Protein 1FS0 (pdb70)

Structure (mmCIF, N/CA/C/O backbone):
data_1FS0
#
_entry.id   1FS0
#
_cell.length_a   76.720
_cell.length_b   176.090
_cell.length_c   67.070
_cell.angle_alpha   90.00
_cell.angle_beta   90.00
_cell.angle_gamma   90.00
#
_symmetry.space_group_name_H-M   'C 2 2 21'
#
loop_
_entity.id
_entity.type
_entity.pdbx_description
1 polymer 'ATP SYNTHASE EPSILON SUBUNIT'
2 polymer 'ATP SYNTHASE GAMMA SUBUNIT'
3 water water
#
loop_
_atom_site.group_PDB
_atom_site.id
_atom_site.type_symbol
_atom_site.label_atom_id
_atom_site.label_alt_id
_atom_site.label_comp_id
_atom_site.label_asym_id
_atom_site.label_entity_id
_atom_site.label_seq_id
_atom_site.pdbx_PDB_ins_code
_atom_site.Cartn_x
_atom_site.Cartn_y
_atom_site.Cartn_z
_atom_site.occupancy
_atom_site.B_iso_or_equiv
_atom_site.auth_seq_id
_atom_site.auth_comp_id
_atom_site.auth_asym_id
_atom_site.auth_atom_id
_atom_site.pdbx_PDB_model_num
ATOM 1 N N . ALA A 1 1 ? 23.208 25.479 38.434 1.00 69.40 1 ALA E N 1
ATOM 2 C CA . ALA A 1 1 ? 21.874 25.448 37.769 1.00 67.24 1 ALA E CA 1
ATOM 3 C C . ALA A 1 1 ? 20.763 25.477 38.815 1.00 65.79 1 ALA E C 1
ATOM 4 O O . ALA A 1 1 ? 20.973 25.901 39.956 1.00 69.75 1 ALA E O 1
ATOM 6 N N . MET A 1 2 ? 19.582 25.025 38.413 1.00 60.09 2 MET E N 1
ATOM 7 C CA . MET A 1 2 ? 18.423 24.980 39.293 1.00 55.22 2 MET E CA 1
ATOM 8 C C . MET A 1 2 ? 17.880 26.343 39.721 1.00 46.03 2 MET E C 1
ATOM 9 O O . MET A 1 2 ? 16.735 26.637 39.421 1.00 43.58 2 MET E O 1
ATOM 14 N N . THR A 1 3 ? 18.663 27.168 40.414 1.00 40.24 3 THR E N 1
ATOM 15 C CA . THR A 1 3 ? 18.152 28.483 40.811 1.00 41.75 3 THR E CA 1
ATOM 16 C C . THR A 1 3 ? 19.150 29.619 40.670 1.00 38.78 3 THR E C 1
ATOM 17 O O . THR A 1 3 ? 20.353 29.395 40.566 1.00 41.40 3 THR E O 1
ATOM 21 N N . TYR A 1 4 ? 18.622 30.844 40.656 1.00 35.40 4 TYR E N 1
ATOM 22 C CA . TYR A 1 4 ? 19.440 32.060 40.615 1.00 31.36 4 TYR E CA 1
ATOM 23 C C . TYR A 1 4 ? 18.736 33.094 41.502 1.00 33.38 4 TYR E C 1
ATOM 24 O O . TYR A 1 4 ? 17.539 32.960 41.783 1.00 29.15 4 TYR E O 1
ATOM 33 N N . HIS A 1 5 ? 19.461 34.108 41.966 1.00 33.44 5 HIS E N 1
ATOM 34 C CA . HIS A 1 5 ? 18.825 35.107 42.807 1.00 30.97 5 HIS E CA 1
ATOM 35 C C . HIS A 1 5 ? 18.165 36.190 41.971 1.00 32.01 5 HIS E C 1
ATOM 36 O O . HIS A 1 5 ? 18.769 36.744 41.040 1.00 32.37 5 HIS E O 1
ATOM 43 N N . LEU A 1 6 ? 16.906 36.469 42.300 1.00 33.59 6 LEU E N 1
ATOM 44 C CA . LEU A 1 6 ? 16.122 37.500 41.621 1.00 32.43 6 LEU E CA 1
ATOM 45 C C . LEU A 1 6 ? 15.758 38.669 42.557 1.00 34.00 6 LEU E C 1
ATOM 46 O O . LEU A 1 6 ? 15.373 38.450 43.710 1.00 30.75 6 LEU E O 1
ATOM 51 N N . ASP A 1 7 ? 15.907 39.896 42.054 1.00 31.55 7 ASP E N 1
ATOM 52 C CA . ASP A 1 7 ? 15.506 41.087 42.772 1.00 26.09 7 ASP E CA 1
ATOM 53 C C . ASP A 1 7 ? 14.556 41.820 41.848 1.00 29.90 7 ASP E C 1
ATOM 54 O O . ASP A 1 7 ? 14.856 42.002 40.657 1.00 26.88 7 ASP E O 1
ATOM 59 N N . VAL A 1 8 ? 13.404 42.218 42.382 1.00 28.92 8 VAL E N 1
ATOM 60 C CA . VAL A 1 8 ? 12.430 43.004 41.629 1.00 30.37 8 VAL E CA 1
ATOM 61 C C . VAL A 1 8 ? 12.267 44.228 42.525 1.00 32.70 8 VAL E C 1
ATOM 62 O O . VAL A 1 8 ? 11.833 44.104 43.667 1.00 27.38 8 VAL E O 1
ATOM 66 N N . VAL A 1 9 ? 12.651 45.397 42.026 1.00 30.08 9 VAL E N 1
ATOM 67 C CA . VAL A 1 9 ? 12.562 46.617 42.822 1.00 28.68 9 VAL E CA 1
ATOM 68 C C . VAL A 1 9 ? 12.147 47.785 41.958 1.00 31.36 9 VAL E C 1
ATOM 69 O O . VAL A 1 9 ? 12.433 47.806 40.751 1.00 27.70 9 VAL E O 1
ATOM 73 N N . SER A 1 10 ? 11.453 48.739 42.574 1.00 30.35 10 SER E N 1
ATOM 74 C CA . SER A 1 10 ? 11.028 49.960 41.885 1.00 26.28 10 SER E CA 1
ATOM 75 C C . SER A 1 10 ? 11.800 51.073 42.622 1.00 26.76 10 SER E C 1
ATOM 76 O O . SER A 1 10 ? 12.481 50.800 43.6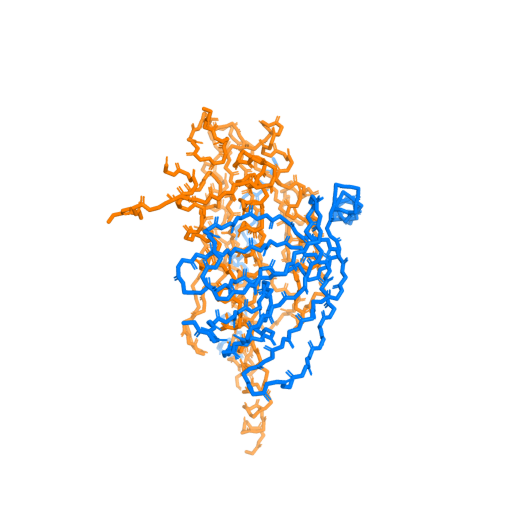05 1.00 26.46 10 SER E O 1
ATOM 79 N N . ALA A 1 11 ? 11.707 52.307 42.138 1.00 25.91 11 ALA E N 1
ATOM 80 C CA . ALA A 1 11 ? 12.350 53.449 42.783 1.00 26.46 11 ALA E CA 1
ATOM 81 C C . ALA A 1 11 ? 11.833 53.631 44.230 1.00 25.73 11 ALA E C 1
ATOM 82 O O . ALA A 1 11 ? 12.502 54.232 45.059 1.00 24.55 11 ALA E O 1
ATOM 84 N N . GLU A 1 12 ? 10.635 53.120 44.508 1.00 25.91 12 GLU E N 1
ATOM 85 C CA . GLU A 1 12 ? 10.011 53.258 45.820 1.00 27.97 12 GLU E CA 1
ATOM 86 C C . GLU A 1 12 ? 10.114 52.071 46.756 1.00 29.06 12 GLU E C 1
ATOM 87 O O . GLU A 1 12 ? 10.133 52.255 47.966 1.00 31.29 12 GLU E O 1
ATOM 93 N N . GLN A 1 13 ? 10.184 50.855 46.231 1.00 28.76 13 GLN E N 1
ATOM 94 C CA . GLN A 1 13 ? 10.206 49.710 47.133 1.00 32.22 13 GLN E CA 1
ATOM 95 C C . GLN A 1 13 ? 10.848 48.448 46.607 1.00 32.45 13 GLN E C 1
ATOM 96 O O . GLN A 1 13 ? 11.096 48.293 45.417 1.00 28.67 13 GLN E O 1
ATOM 102 N N . GLN A 1 14 ? 11.051 47.522 47.532 1.00 29.21 14 GLN E N 1
ATOM 103 C CA . GLN A 1 14 ? 11.637 46.235 47.232 1.00 33.61 14 GLN E CA 1
ATOM 104 C C . GLN A 1 14 ? 10.449 45.312 47.105 1.00 34.37 14 GLN E C 1
ATOM 105 O O . GLN A 1 14 ? 9.773 45.009 48.083 1.00 35.54 14 GLN E O 1
ATOM 111 N N . MET A 1 15 ? 10.173 44.893 45.880 1.00 30.90 15 MET E N 1
ATOM 112 C CA . MET A 1 15 ? 9.019 44.050 45.602 1.00 32.02 15 MET E CA 1
ATOM 113 C C . MET A 1 15 ? 9.238 42.554 45.775 1.00 35.47 15 MET E C 1
ATOM 114 O O . MET A 1 15 ? 8.351 41.855 46.240 1.00 35.52 15 MET E O 1
ATOM 119 N N . PHE A 1 16 ? 10.408 42.056 45.403 1.00 33.44 16 PHE E N 1
ATOM 120 C CA . PHE A 1 16 ? 10.683 40.632 45.558 1.00 34.06 16 PHE E CA 1
ATOM 121 C C . PHE A 1 16 ? 12.175 40.421 45.640 1.00 32.47 16 PHE E C 1
ATOM 122 O O . PHE A 1 16 ? 12.954 41.146 44.997 1.00 28.26 16 PHE E O 1
ATOM 130 N N . SER A 1 17 ? 12.575 39.430 46.435 1.00 30.65 17 SER E N 1
ATOM 131 C CA . SER A 1 17 ? 13.982 39.094 46.599 1.00 34.28 17 SER E CA 1
ATOM 132 C C . SER A 1 17 ? 14.058 37.634 47.026 1.00 34.77 17 SER E C 1
ATOM 133 O O . SER A 1 17 ? 13.423 37.271 47.996 1.00 35.47 17 SER E O 1
ATOM 136 N N . GLY A 1 18 ? 14.814 36.803 46.304 1.00 35.63 18 GLY E N 1
ATOM 137 C CA . GLY A 1 18 ? 14.915 35.395 46.666 1.00 37.04 18 GLY E CA 1
ATOM 138 C C . GLY A 1 18 ? 15.338 34.487 45.513 1.00 44.44 18 GLY E C 1
ATOM 139 O O . GLY A 1 18 ? 15.446 34.936 44.361 1.00 39.41 18 GLY E O 1
ATOM 140 N N . LEU A 1 19 ? 15.589 33.212 45.810 1.00 37.93 19 LEU E N 1
ATOM 141 C CA . LEU A 1 19 ? 15.992 32.264 44.767 1.00 35.10 19 LEU E CA 1
ATOM 142 C C . LEU A 1 19 ? 14.803 31.861 43.911 1.00 35.32 19 LEU E C 1
ATOM 143 O O . LEU A 1 19 ? 13.704 31.632 44.416 1.00 39.18 19 LEU E O 1
ATOM 148 N N . VAL A 1 20 ? 15.006 31.786 42.600 1.00 36.54 20 VAL E N 1
ATOM 149 C CA . VAL A 1 20 ? 13.910 31.409 41.719 1.00 31.27 20 VAL E CA 1
ATOM 150 C C . VAL A 1 20 ? 14.425 30.396 40.693 1.00 35.22 20 VAL E C 1
ATOM 151 O O . VAL A 1 20 ? 15.637 30.341 40.410 1.00 34.42 20 VAL E O 1
ATOM 155 N N . GLU A 1 21 ? 13.528 29.580 40.155 1.00 32.28 21 GLU E N 1
ATOM 156 C CA . GLU A 1 21 ? 13.951 28.584 39.169 1.00 37.05 21 GLU E CA 1
ATOM 157 C C . GLU A 1 21 ? 13.896 29.238 37.792 1.00 36.44 21 GLU E C 1
ATOM 158 O O . GLU A 1 21 ? 14.634 28.848 36.875 1.00 36.57 21 GLU E O 1
ATOM 164 N N . LYS A 1 22 ? 13.011 30.228 37.657 1.00 34.45 22 LYS E N 1
ATOM 165 C CA . LYS A 1 22 ? 12.876 30.983 36.418 1.00 35.86 22 LYS E CA 1
ATOM 166 C C . LYS A 1 22 ? 11.830 32.091 36.498 1.00 35.27 22 LYS E C 1
ATOM 167 O O . LYS A 1 22 ? 11.052 32.163 37.453 1.00 32.14 22 LYS E O 1
ATOM 173 N N . ILE A 1 23 ? 11.865 32.997 35.525 1.00 30.94 23 ILE E N 1
ATOM 174 C CA . ILE A 1 23 ? 10.874 34.056 35.442 1.00 34.34 23 ILE E CA 1
ATOM 175 C C . ILE A 1 23 ? 10.413 34.102 34.001 1.00 32.58 23 ILE E C 1
ATOM 176 O O . ILE A 1 23 ? 11.126 33.674 33.093 1.00 32.58 23 ILE E O 1
ATOM 181 N N . GLN A 1 24 ? 9.204 34.603 33.809 1.00 33.22 24 GLN E N 1
ATOM 182 C CA . GLN A 1 24 ? 8.627 34.782 32.492 1.00 33.96 24 GLN E CA 1
ATOM 183 C C . GLN A 1 24 ? 8.184 36.245 32.496 1.00 31.89 24 GLN E C 1
ATOM 184 O O . GLN A 1 24 ? 7.497 36.677 33.419 1.00 36.36 24 GLN E O 1
ATOM 190 N N . VAL A 1 25 ? 8.582 37.001 31.484 1.00 32.64 25 VAL E N 1
ATOM 191 C CA . VAL A 1 25 ? 8.241 38.420 31.400 1.00 36.04 25 VAL E CA 1
ATOM 192 C C . VAL A 1 25 ? 8.262 38.853 29.946 1.00 37.92 25 VAL E C 1
ATOM 193 O O . VAL A 1 25 ? 9.035 38.332 29.149 1.00 36.78 25 VAL E O 1
ATOM 197 N N . THR A 1 26 ? 7.425 39.820 29.598 1.00 31.40 26 THR E N 1
ATOM 198 C CA . THR A 1 26 ? 7.396 40.273 28.228 1.00 33.92 26 THR E CA 1
ATOM 199 C C . THR A 1 26 ? 8.428 41.352 27.975 1.00 34.90 26 THR E C 1
ATOM 200 O O . THR A 1 26 ? 8.358 42.450 28.536 1.00 32.48 26 THR E O 1
ATOM 204 N N . GLY A 1 27 ? 9.402 41.022 27.127 1.00 33.24 27 GLY E N 1
ATOM 205 C CA . GLY A 1 27 ? 10.451 41.965 26.793 1.00 28.68 27 GLY E CA 1
ATOM 206 C C . GLY A 1 27 ? 9.996 42.912 25.697 1.00 35.34 27 GLY E C 1
ATOM 207 O O . GLY A 1 27 ? 8.905 42.741 25.151 1.00 37.17 27 GLY E O 1
ATOM 208 N N . SER A 1 28 ? 10.815 43.915 25.375 1.00 39.29 28 SER E N 1
ATOM 209 C CA . SER A 1 28 ? 10.442 44.872 24.341 1.00 39.51 28 SER E CA 1
ATOM 210 C C . SER A 1 28 ? 10.471 44.230 22.958 1.00 42.82 28 SER E C 1
ATOM 211 O O . SER A 1 28 ? 9.732 44.638 22.074 1.00 44.65 28 SER E O 1
ATOM 214 N N . GLU A 1 29 ? 11.311 43.219 22.779 1.00 44.08 29 GLU E N 1
ATOM 215 C CA . GLU A 1 29 ? 11.426 42.541 21.490 1.00 48.89 29 GLU E CA 1
ATOM 216 C C . GLU A 1 29 ? 10.757 41.180 21.442 1.00 54.11 29 GLU E C 1
ATOM 217 O O . GLU A 1 29 ? 10.671 40.570 20.377 1.00 62.96 29 GLU E O 1
ATOM 223 N N . GLY A 1 30 ? 10.282 40.698 22.583 1.00 52.88 30 GLY E N 1
ATOM 224 C CA . GLY A 1 30 ? 9.642 39.397 22.596 1.00 51.34 30 GLY E CA 1
ATOM 225 C C . GLY A 1 30 ? 9.508 38.796 23.984 1.00 53.39 30 GLY E C 1
ATOM 226 O O . GLY A 1 30 ? 9.876 39.423 24.982 1.00 46.80 30 GLY E O 1
ATOM 227 N N . GLU A 1 31 ? 8.966 37.583 24.039 1.00 51.78 31 GLU E N 1
ATOM 228 C CA . GLU A 1 31 ? 8.776 36.876 25.298 1.00 55.91 31 GLU E CA 1
ATOM 229 C C . GLU A 1 31 ? 10.097 36.423 25.871 1.00 52.94 31 GLU E C 1
ATOM 230 O O . GLU A 1 31 ? 11.000 36.034 25.132 1.00 54.85 31 GLU E O 1
ATOM 236 N N . LEU A 1 32 ? 10.209 36.470 27.193 1.00 48.48 32 LEU E N 1
ATOM 237 C CA . LEU A 1 32 ? 11.441 36.057 27.833 1.00 43.55 32 LEU E CA 1
ATOM 238 C C . LEU A 1 32 ? 11.211 35.063 28.952 1.00 40.70 32 LEU E C 1
ATOM 239 O O . LEU A 1 32 ? 10.389 35.285 29.852 1.00 36.58 32 LEU E O 1
ATOM 244 N N . GLY A 1 33 ? 11.935 33.953 28.856 1.00 32.87 33 GLY E N 1
ATOM 245 C CA . GLY A 1 33 ? 11.905 32.916 29.860 1.00 36.36 33 GLY E CA 1
ATOM 246 C C . GLY A 1 33 ? 13.351 32.873 30.321 1.00 37.72 33 GLY E C 1
ATOM 247 O O . GLY A 1 33 ? 14.201 32.371 29.604 1.00 40.15 33 GLY E O 1
ATOM 248 N N . ILE A 1 34 ? 13.641 33.410 31.501 1.00 37.15 34 ILE E N 1
ATOM 249 C CA . ILE A 1 34 ? 15.017 33.434 31.999 1.00 35.71 34 ILE E CA 1
ATOM 250 C C . ILE A 1 34 ? 15.318 32.319 32.979 1.00 35.80 34 ILE E C 1
ATOM 251 O O . ILE A 1 34 ? 14.775 32.290 34.092 1.00 34.51 34 ILE E O 1
ATOM 256 N N . TYR A 1 35 ? 16.198 31.411 32.578 1.00 36.81 35 TYR E N 1
ATOM 257 C CA . TYR A 1 35 ? 16.580 30.293 33.434 1.00 34.09 35 TYR E CA 1
ATOM 258 C C . TYR A 1 35 ? 17.972 30.527 33.973 1.00 35.95 35 TYR E C 1
ATOM 259 O O . TYR A 1 35 ? 18.657 31.468 33.567 1.00 36.52 35 TYR E O 1
ATOM 268 N N . PRO A 1 36 ? 18.420 29.664 34.899 1.00 33.42 36 PRO E N 1
ATOM 269 C CA . PRO A 1 36 ? 19.771 29.843 35.437 1.00 34.75 36 PRO E CA 1
ATOM 270 C C . PRO A 1 36 ? 20.751 29.683 34.279 1.00 35.07 36 PRO E C 1
ATOM 271 O O . PRO A 1 36 ? 20.529 28.866 33.391 1.00 31.93 36 PRO E O 1
ATOM 275 N N . GLY A 1 37 ? 21.827 30.460 34.279 1.00 36.95 37 GLY E N 1
ATOM 276 C CA . GLY A 1 37 ? 22.807 30.322 33.215 1.00 36.49 37 GLY E CA 1
ATOM 277 C C . GLY A 1 37 ? 22.539 31.184 31.999 1.00 36.10 37 GLY E C 1
ATOM 278 O O . GLY A 1 37 ? 23.328 31.202 31.063 1.00 29.19 37 GLY E O 1
ATOM 279 N N . HIS A 1 38 ? 21.426 31.900 31.987 1.00 33.55 38 HIS E N 1
ATOM 280 C CA . HIS A 1 38 ? 21.146 32.758 30.845 1.00 34.08 38 HIS E CA 1
ATOM 281 C C . HIS A 1 38 ? 22.298 33.770 30.692 1.00 34.04 38 HIS E C 1
ATOM 282 O O . HIS A 1 38 ? 22.860 34.231 31.678 1.00 28.32 38 HIS E O 1
ATOM 289 N N . ALA A 1 39 ? 22.654 34.117 29.461 1.00 31.85 39 ALA E N 1
ATOM 290 C CA . ALA A 1 39 ? 23.746 35.073 29.254 1.00 32.48 39 ALA E CA 1
ATOM 291 C C . ALA A 1 39 ? 23.377 36.495 29.688 1.00 32.05 39 ALA E C 1
ATOM 292 O O . ALA A 1 39 ? 22.201 36.849 29.770 1.00 32.08 39 ALA E O 1
ATOM 294 N N . PRO A 1 40 ? 24.383 37.335 29.957 1.00 31.55 40 PRO E N 1
ATOM 295 C CA . PRO A 1 40 ? 24.125 38.723 30.374 1.00 33.17 40 PRO E CA 1
ATOM 296 C C . PRO A 1 40 ? 23.197 39.439 29.384 1.00 34.26 40 PRO E C 1
ATOM 297 O O . PRO A 1 40 ? 23.404 39.391 28.161 1.00 36.13 40 PRO E O 1
ATOM 301 N N . LEU A 1 41 ? 22.190 40.130 29.913 1.00 33.39 41 LEU E N 1
ATOM 302 C CA . LEU A 1 41 ? 21.199 40.810 29.064 1.00 28.31 41 LEU E CA 1
ATOM 303 C C . LEU A 1 41 ? 20.642 42.062 29.719 1.00 29.46 41 LEU E C 1
ATOM 304 O O . LEU A 1 41 ? 20.448 42.100 30.937 1.00 27.82 41 LEU E O 1
ATOM 309 N N . LEU A 1 42 ? 20.377 43.073 28.901 1.00 24.60 42 LEU E N 1
ATOM 310 C CA . LEU A 1 42 ? 19.819 44.325 29.360 1.00 27.71 42 LEU E CA 1
ATOM 311 C C . LEU A 1 42 ? 18.740 44.698 28.348 1.00 31.98 42 LEU E C 1
ATOM 312 O O . LEU A 1 42 ? 19.014 44.855 27.149 1.00 28.20 42 LEU E O 1
ATOM 317 N N . THR A 1 43 ? 17.504 44.798 28.816 1.00 30.14 43 THR E N 1
ATOM 318 C CA . THR A 1 43 ? 16.410 45.148 27.917 1.00 32.51 43 THR E CA 1
ATOM 319 C C . THR A 1 43 ? 15.257 45.755 28.675 1.00 31.85 43 THR E C 1
ATOM 320 O O . THR A 1 43 ? 15.111 45.553 29.885 1.00 33.64 43 THR E O 1
ATOM 324 N N . ALA A 1 44 ? 14.442 46.521 27.969 1.00 29.59 44 ALA E N 1
ATOM 325 C CA . ALA A 1 44 ? 13.274 47.093 28.614 1.00 29.46 44 ALA E CA 1
ATOM 326 C C . ALA A 1 44 ? 12.247 45.984 28.527 1.00 32.53 44 ALA E C 1
ATOM 327 O O . ALA A 1 44 ? 12.368 45.097 27.675 1.00 32.29 44 ALA E O 1
ATOM 329 N N . ILE A 1 45 ? 11.263 46.011 29.424 1.00 32.50 45 ILE E N 1
ATOM 330 C CA . ILE A 1 45 ? 10.175 45.048 29.388 1.00 30.54 45 ILE E CA 1
ATOM 331 C C . ILE A 1 45 ? 8.908 45.884 29.180 1.00 32.55 45 ILE E C 1
ATOM 332 O O . ILE A 1 45 ? 8.942 47.108 29.292 1.00 34.76 45 ILE E O 1
ATOM 337 N N . LYS A 1 46 ? 7.792 45.229 28.899 1.00 38.19 46 LYS E N 1
ATOM 338 C CA . LYS A 1 46 ? 6.534 45.939 28.702 1.00 37.46 46 LYS E CA 1
ATOM 339 C C . LYS A 1 46 ? 5.641 45.825 29.933 1.00 39.87 46 LYS E C 1
ATOM 340 O O . LYS A 1 46 ? 5.844 44.955 30.777 1.00 38.25 46 LYS E O 1
ATOM 346 N N . PRO A 1 47 ? 4.638 46.707 30.053 1.00 36.44 47 PRO E N 1
ATOM 347 C CA . PRO A 1 47 ? 3.758 46.622 31.214 1.00 36.27 47 PRO E CA 1
ATOM 348 C C . PRO A 1 47 ? 3.121 45.234 31.160 1.00 38.94 47 PRO E C 1
ATOM 349 O O . PRO A 1 47 ? 2.900 44.699 30.071 1.00 32.02 47 PRO E O 1
ATOM 353 N N . GLY A 1 48 ? 2.843 44.645 32.315 1.00 33.49 48 GLY E N 1
ATOM 354 C CA . GLY A 1 48 ? 2.244 43.334 32.317 1.00 33.31 48 GLY E CA 1
ATOM 355 C C . GLY A 1 48 ? 2.699 42.539 33.523 1.00 36.35 48 GLY E C 1
ATOM 356 O O . GLY A 1 48 ? 3.412 43.049 34.396 1.00 34.14 48 GLY E O 1
ATOM 357 N N . MET A 1 49 ? 2.291 41.278 33.567 1.00 36.91 49 MET E N 1
ATOM 358 C CA . MET A 1 49 ? 2.648 40.401 34.671 1.00 35.29 49 MET E CA 1
ATOM 359 C C . MET A 1 49 ? 3.997 39.743 34.471 1.00 35.98 49 MET E C 1
ATOM 360 O O . MET A 1 49 ? 4.398 39.412 33.333 1.00 37.33 49 MET E O 1
ATOM 365 N N . ILE A 1 50 ? 4.697 39.560 35.587 1.00 35.84 50 ILE E N 1
ATOM 366 C CA . ILE A 1 50 ? 5.935 38.820 35.572 1.00 32.92 50 ILE E CA 1
ATOM 367 C C . ILE A 1 50 ? 5.551 37.537 36.300 1.00 34.32 50 ILE E C 1
ATOM 368 O O . ILE A 1 50 ? 4.911 37.566 37.355 1.00 38.13 50 ILE E O 1
ATOM 373 N N . ARG A 1 51 ? 5.900 36.408 35.710 1.00 34.25 51 ARG E N 1
ATOM 374 C CA . ARG A 1 51 ? 5.618 35.127 36.328 1.00 34.38 51 ARG E CA 1
ATOM 375 C C . ARG A 1 51 ? 6.938 34.636 36.914 1.00 33.88 51 ARG E C 1
ATOM 376 O O . ARG A 1 51 ? 7.943 34.506 36.212 1.00 32.94 51 ARG E O 1
ATOM 384 N N . ILE A 1 52 ? 6.920 34.377 38.215 1.00 35.37 52 ILE E N 1
ATOM 385 C CA . ILE A 1 52 ? 8.097 33.939 38.937 1.00 35.19 52 ILE E CA 1
ATOM 386 C C . ILE A 1 52 ? 7.905 32.517 39.468 1.00 38.86 52 ILE E C 1
ATOM 387 O O . ILE A 1 52 ? 6.957 32.259 40.218 1.00 35.94 52 ILE E O 1
ATOM 392 N N . VAL A 1 53 ? 8.772 31.592 39.051 1.00 36.71 53 VAL E N 1
ATOM 393 C CA . VAL A 1 53 ? 8.725 30.226 39.569 1.00 37.02 53 VAL E CA 1
ATOM 394 C C . VAL A 1 53 ? 9.796 30.222 40.659 1.00 33.79 53 VAL E C 1
ATOM 395 O O . VAL A 1 53 ? 10.984 30.056 40.407 1.00 35.86 53 VAL E O 1
ATOM 399 N N . LYS A 1 54 ? 9.356 30.434 41.881 1.00 32.91 54 LYS E N 1
ATOM 400 C CA . LYS A 1 54 ? 10.248 30.501 43.014 1.00 36.23 54 LYS E CA 1
ATOM 401 C C . LYS A 1 54 ? 10.897 29.173 43.303 1.00 42.11 54 LYS E C 1
ATOM 402 O O . LYS A 1 54 ? 10.473 28.149 42.791 1.00 40.55 54 LYS E O 1
ATOM 408 N N . GLN A 1 55 ? 11.928 29.196 44.138 1.00 45.44 55 GLN E N 1
ATOM 409 C CA . GLN A 1 55 ? 12.600 27.972 44.533 1.00 47.56 55 GLN E CA 1
ATOM 410 C C . GLN A 1 55 ? 11.541 27.057 45.163 1.00 52.37 55 GLN E C 1
ATOM 411 O O . GLN A 1 55 ? 10.735 27.498 45.987 1.00 50.82 55 GLN E O 1
ATOM 417 N N . HIS A 1 56 ? 11.538 25.795 44.743 1.00 51.02 56 HIS E N 1
ATOM 418 C CA . HIS A 1 56 ? 10.604 24.782 45.224 1.00 54.60 56 HIS E CA 1
ATOM 419 C C . HIS A 1 56 ? 9.284 24.772 44.456 1.00 59.54 56 HIS E C 1
ATOM 420 O O . HIS A 1 56 ? 8.258 24.327 44.970 1.00 62.62 56 HIS E O 1
ATOM 427 N N . GLY A 1 57 ? 9.317 25.279 43.227 1.00 56.21 57 GLY E N 1
ATOM 428 C CA . GLY A 1 57 ? 8.139 25.259 42.374 1.00 53.26 57 GLY E CA 1
ATOM 429 C C . GLY A 1 57 ? 6.969 26.198 42.589 1.00 54.31 57 GLY E C 1
ATOM 430 O O . GLY A 1 57 ? 6.108 26.307 41.713 1.00 55.35 57 GLY E O 1
ATOM 431 N N . HIS A 1 58 ? 6.915 26.880 43.726 1.00 56.84 58 HIS E N 1
ATOM 432 C CA . HIS A 1 58 ? 5.801 27.787 43.997 1.00 56.03 58 HIS E CA 1
ATOM 433 C C . HIS A 1 58 ? 5.754 28.948 42.999 1.00 52.12 58 HIS E C 1
ATOM 434 O O . HIS A 1 58 ? 6.735 29.667 42.815 1.00 44.22 58 HIS E O 1
ATOM 441 N N . GLU A 1 59 ? 4.604 29.126 42.356 1.00 48.39 59 GLU E N 1
ATOM 442 C CA . GLU A 1 59 ? 4.453 30.181 41.369 1.00 51.93 59 GLU E CA 1
ATOM 443 C C . GLU A 1 59 ? 3.920 31.464 41.997 1.00 53.02 59 GLU E C 1
ATOM 444 O O . GLU A 1 59 ? 3.133 31.416 42.939 1.00 53.89 59 GLU E O 1
ATOM 450 N N . GLU A 1 60 ? 4.380 32.606 41.490 1.00 51.59 60 GLU E N 1
ATOM 451 C CA . GLU A 1 60 ? 3.953 33.909 41.986 1.00 48.57 60 GLU E CA 1
ATOM 452 C C . GLU A 1 60 ? 3.868 34.897 40.831 1.00 48.21 60 GLU E C 1
ATOM 453 O O . GLU A 1 60 ? 4.711 34.882 39.939 1.00 46.81 60 GLU E O 1
ATOM 459 N N . PHE A 1 61 ? 2.839 35.740 40.845 1.00 43.65 61 PHE E N 1
ATOM 460 C CA . PHE A 1 61 ? 2.660 36.740 39.803 1.00 44.35 61 PHE E CA 1
ATOM 461 C C . PHE A 1 61 ? 2.695 38.142 40.394 1.00 43.88 61 PHE E C 1
ATOM 462 O O . PHE A 1 61 ? 2.225 38.369 41.500 1.00 43.46 61 PHE E O 1
ATOM 470 N N . ILE A 1 62 ? 3.274 39.071 39.648 1.00 42.37 62 ILE E N 1
ATOM 471 C CA . ILE A 1 62 ? 3.376 40.452 40.071 1.00 39.78 62 ILE E CA 1
ATOM 472 C C . ILE A 1 62 ? 3.138 41.302 38.822 1.00 38.39 62 ILE E C 1
ATOM 473 O O . ILE A 1 62 ? 3.740 41.064 37.768 1.00 35.84 62 ILE E O 1
ATOM 478 N N . TYR A 1 63 ? 2.236 42.267 38.928 1.00 32.73 63 TYR E N 1
ATOM 479 C CA . TYR A 1 63 ? 1.957 43.139 37.808 1.00 34.87 63 TYR E CA 1
ATOM 480 C C . TYR A 1 63 ? 2.972 44.278 37.830 1.00 36.28 63 TYR E C 1
ATOM 481 O O . TYR A 1 63 ? 3.153 44.937 38.848 1.00 35.71 63 TYR E O 1
ATOM 490 N N . LEU A 1 64 ? 3.614 44.517 36.693 1.00 32.73 64 LEU E N 1
ATOM 491 C CA . LEU A 1 64 ? 4.611 45.579 36.599 1.00 35.05 64 LEU E CA 1
ATOM 492 C C . LEU A 1 64 ? 4.142 46.583 35.569 1.00 33.75 64 LEU E C 1
ATOM 493 O O . LEU A 1 64 ? 3.584 46.200 34.545 1.00 30.86 64 LEU E O 1
ATOM 498 N N . SER A 1 65 ? 4.384 47.860 35.838 1.00 30.41 65 SER E N 1
ATOM 499 C CA . SER A 1 65 ? 4.014 48.932 34.919 1.00 32.18 65 SER E CA 1
ATOM 500 C C . SER A 1 65 ? 5.036 49.040 33.782 1.00 35.16 65 SER E C 1
ATOM 501 O O . SER A 1 65 ? 4.900 49.877 32.896 1.00 32.36 65 SER E O 1
ATOM 504 N N . GLY A 1 66 ? 6.055 48.190 33.814 1.00 36.51 66 GLY E N 1
ATOM 505 C CA . GLY A 1 66 ? 7.105 48.258 32.813 1.00 29.27 66 GLY E CA 1
ATOM 506 C C . GLY A 1 66 ? 8.454 48.399 33.509 1.00 31.61 66 GLY E C 1
ATOM 507 O O . GLY A 1 66 ? 8.554 48.171 34.718 1.00 31.66 66 GLY E O 1
ATOM 508 N N . GLY A 1 67 ? 9.492 48.762 32.758 1.00 32.32 67 GLY E N 1
ATOM 509 C CA . GLY A 1 67 ? 10.815 48.920 33.345 1.00 34.17 67 GLY E CA 1
ATOM 510 C C . GLY A 1 67 ? 11.980 48.284 32.592 1.00 37.68 67 GLY E C 1
ATOM 511 O O . GLY A 1 67 ? 11.928 48.088 31.375 1.00 36.09 67 GLY E O 1
ATOM 512 N N . ILE A 1 68 ? 13.041 47.966 33.331 1.00 33.17 68 ILE E N 1
ATOM 513 C CA . ILE A 1 68 ? 14.263 47.378 32.766 1.00 29.53 68 ILE E CA 1
ATOM 514 C C . ILE A 1 68 ? 14.620 46.026 33.398 1.00 34.71 68 ILE E C 1
ATOM 515 O O . ILE A 1 68 ? 14.528 45.873 34.622 1.00 30.54 68 ILE E O 1
ATOM 520 N N . LEU A 1 69 ? 15.007 45.060 32.557 1.00 30.82 69 LEU E N 1
ATOM 521 C CA . LEU A 1 69 ? 15.421 43.728 33.006 1.00 28.53 69 LEU E CA 1
ATOM 522 C C . LEU A 1 69 ? 16.927 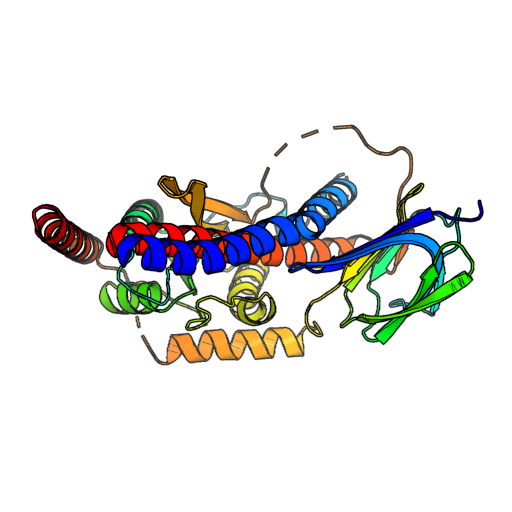43.633 32.812 1.00 29.29 69 LEU E C 1
ATOM 523 O O . LEU A 1 69 ? 17.438 43.851 31.708 1.00 29.19 69 LEU E O 1
ATOM 528 N N . GLU A 1 70 ? 17.631 43.316 33.891 1.00 27.04 70 GLU E N 1
ATOM 529 C CA . GLU A 1 70 ? 19.078 43.179 33.843 1.00 26.90 70 GLU E CA 1
ATOM 530 C C . GLU A 1 70 ? 19.490 41.782 34.304 1.00 28.78 70 GLU E C 1
ATOM 531 O O . GLU A 1 70 ? 19.177 41.356 35.430 1.00 30.69 70 GLU E O 1
ATOM 537 N N . VAL A 1 71 ? 20.179 41.060 33.425 1.00 30.96 71 VAL E N 1
ATOM 538 C CA . VAL A 1 71 ? 20.652 39.716 33.743 1.00 29.81 71 VAL E CA 1
ATOM 539 C C . VAL A 1 71 ? 22.177 39.763 33.718 1.00 34.24 71 VAL E C 1
ATOM 540 O O . VAL A 1 71 ? 22.768 40.294 32.777 1.00 29.77 71 VAL E O 1
ATOM 544 N N . GLN A 1 72 ? 22.816 39.258 34.771 1.00 32.77 72 GLN E N 1
ATOM 545 C CA . GLN A 1 72 ? 24.278 39.212 34.818 1.00 35.37 72 GLN E CA 1
ATOM 546 C C . GLN A 1 72 ? 24.651 37.891 35.493 1.00 33.20 72 GLN E C 1
ATOM 547 O O . GLN A 1 72 ? 23.759 37.170 35.969 1.00 30.90 72 GLN E O 1
ATOM 553 N N . PRO A 1 73 ? 25.952 37.534 35.545 1.00 36.60 73 PRO E N 1
ATOM 554 C CA . PRO A 1 73 ? 26.251 36.244 36.184 1.00 39.88 73 PRO E CA 1
ATOM 555 C C . PRO A 1 73 ? 25.716 36.122 37.599 1.00 40.71 73 PRO E C 1
ATOM 556 O O . PRO A 1 73 ? 26.098 36.862 38.501 1.00 36.59 73 PRO E O 1
ATOM 560 N N . GLY A 1 74 ? 24.831 35.153 37.781 1.00 43.96 74 GLY E N 1
ATOM 561 C CA . GLY A 1 74 ? 24.212 34.979 39.071 1.00 50.98 74 GLY E CA 1
ATOM 562 C C . GLY A 1 74 ? 22.920 35.790 39.062 1.00 55.33 74 GLY E C 1
ATOM 563 O O . GLY A 1 74 ? 21.939 35.385 38.438 1.00 60.28 74 GLY E O 1
ATOM 564 N N . ASN A 1 75 ? 22.950 36.965 39.683 1.00 52.35 75 ASN E N 1
ATOM 565 C CA . ASN A 1 75 ? 21.786 37.841 39.830 1.00 44.72 75 ASN E CA 1
ATOM 566 C C . ASN A 1 75 ? 20.999 38.413 38.659 1.00 38.74 75 ASN E C 1
ATOM 567 O O . ASN A 1 75 ? 21.546 38.893 37.662 1.00 36.13 75 ASN E O 1
ATOM 572 N N . VAL A 1 76 ? 19.685 38.393 38.822 1.00 33.35 76 VAL E N 1
ATOM 573 C CA . VAL A 1 76 ? 18.786 38.967 37.840 1.00 32.46 76 VAL E CA 1
ATOM 574 C C . VAL A 1 76 ? 18.043 40.072 38.590 1.00 32.33 76 VAL E C 1
ATOM 575 O O . VAL A 1 76 ? 17.562 39.866 39.711 1.00 29.23 76 VAL E O 1
ATOM 579 N N . THR A 1 77 ? 17.986 41.255 38.001 1.00 28.80 77 THR E N 1
ATOM 580 C CA . THR A 1 77 ? 17.302 42.362 38.639 1.00 31.06 77 THR E CA 1
ATOM 581 C C . THR A 1 77 ? 16.264 42.992 37.724 1.00 31.79 77 THR E C 1
ATOM 582 O O . THR A 1 77 ? 16.588 43.411 36.613 1.00 27.81 77 THR E O 1
ATOM 586 N N . VAL A 1 78 ? 15.013 43.048 38.181 1.00 30.38 78 VAL E N 1
ATOM 587 C CA . VAL A 1 78 ? 13.968 43.727 37.420 1.00 29.05 78 VAL E CA 1
ATOM 588 C C . VAL A 1 78 ? 13.852 45.109 38.079 1.00 28.84 78 VAL E C 1
ATOM 589 O O . VAL A 1 78 ? 13.550 45.231 39.261 1.00 23.62 78 VAL E O 1
ATOM 593 N N . LEU A 1 79 ? 14.155 46.145 37.322 1.00 27.43 79 LEU E N 1
ATOM 594 C CA . LEU A 1 79 ? 14.075 47.518 37.817 1.00 30.88 79 LEU E CA 1
ATOM 595 C C . LEU A 1 79 ? 12.721 48.032 37.284 1.00 26.63 79 LEU E C 1
ATOM 596 O O . LEU A 1 79 ? 12.615 48.528 36.166 1.00 27.70 79 LEU E O 1
ATOM 601 N N . ALA A 1 80 ? 11.684 47.887 38.090 1.00 25.42 80 ALA E N 1
ATOM 602 C CA . ALA A 1 80 ? 10.337 48.257 37.667 1.00 24.60 80 ALA E CA 1
ATOM 603 C C . ALA A 1 80 ? 9.938 49.718 37.798 1.00 25.62 80 ALA E C 1
ATOM 604 O O . ALA A 1 80 ? 10.373 50.423 38.722 1.00 27.94 80 ALA E O 1
ATOM 606 N N . ASP A 1 81 ? 9.125 50.164 36.845 1.00 27.32 81 ASP E N 1
ATOM 607 C CA . ASP A 1 81 ? 8.565 51.518 36.873 1.00 32.59 81 ASP E CA 1
ATOM 608 C C . ASP A 1 81 ? 7.414 51.500 37.879 1.00 31.60 81 ASP E C 1
ATOM 609 O O . ASP A 1 81 ? 6.790 50.461 38.074 1.00 29.68 81 ASP E O 1
ATOM 614 N N . THR A 1 82 ? 7.116 52.631 38.511 1.00 32.98 82 THR E N 1
ATOM 615 C CA . THR A 1 82 ? 5.997 52.662 39.451 1.00 30.26 82 THR E CA 1
ATOM 616 C C . THR A 1 82 ? 4.727 53.053 38.707 1.00 28.46 82 THR E C 1
ATOM 617 O O . THR A 1 82 ? 3.620 52.946 39.245 1.00 31.80 82 THR E O 1
ATOM 621 N N . ALA A 1 83 ? 4.885 53.530 37.475 1.00 27.19 83 ALA E N 1
ATOM 622 C CA . ALA A 1 83 ? 3.725 53.928 36.665 1.00 29.30 83 ALA E CA 1
ATOM 623 C C . ALA A 1 83 ? 4.065 53.684 35.201 1.00 29.31 83 ALA E C 1
ATOM 624 O O . ALA A 1 83 ? 5.245 53.635 34.844 1.00 31.46 83 ALA E O 1
ATOM 626 N N . ILE A 1 84 ? 3.062 53.546 34.345 1.00 30.39 84 ILE E N 1
ATOM 627 C CA . ILE A 1 84 ? 3.364 53.301 32.934 1.00 35.34 84 ILE E CA 1
ATOM 628 C C . ILE A 1 84 ? 4.077 54.524 32.361 1.00 33.04 84 ILE E C 1
ATOM 629 O O . ILE A 1 84 ? 3.552 55.629 32.391 1.00 33.83 84 ILE E O 1
ATOM 634 N N . ARG A 1 85 ? 5.286 54.308 31.856 1.00 31.00 85 ARG E N 1
ATOM 635 C CA . ARG A 1 85 ? 6.111 55.377 31.312 1.00 32.76 85 ARG E CA 1
ATOM 636 C C . ARG A 1 85 ? 6.034 55.441 29.792 1.00 34.56 85 ARG E C 1
ATOM 637 O O . ARG A 1 85 ? 5.739 54.442 29.144 1.00 38.52 85 ARG E O 1
ATOM 645 N N . GLY A 1 86 ? 6.294 56.619 29.233 1.00 35.05 86 GLY E N 1
ATOM 646 C CA . GLY A 1 86 ? 6.257 56.795 27.784 1.00 36.94 86 GLY E CA 1
ATOM 647 C C . GLY A 1 86 ? 6.400 58.267 27.424 1.00 37.41 86 GLY E C 1
ATOM 648 O O . GLY A 1 86 ? 6.215 59.136 28.282 1.00 33.17 86 GLY E O 1
ATOM 649 N N . GLN A 1 87 ? 6.725 58.579 26.171 1.00 35.63 87 GLN E N 1
ATOM 650 C CA . GLN A 1 87 ? 6.864 59.983 25.816 1.00 37.72 87 GLN E CA 1
ATOM 651 C C . GLN A 1 87 ? 5.575 60.800 26.039 1.00 33.78 87 GLN E C 1
ATOM 652 O O . GLN A 1 87 ? 5.589 61.823 26.719 1.00 37.84 87 GLN E O 1
ATOM 658 N N . ASP A 1 88 ? 4.458 60.348 25.478 1.00 35.15 88 ASP E N 1
ATOM 659 C CA . ASP A 1 88 ? 3.202 61.091 25.634 1.00 38.60 88 ASP E CA 1
ATOM 660 C C . ASP A 1 88 ? 2.714 61.147 27.093 1.00 33.65 88 ASP E C 1
ATOM 661 O O . ASP A 1 88 ? 2.282 62.188 27.566 1.00 31.53 88 ASP E O 1
ATOM 666 N N . LEU A 1 89 ? 2.766 60.025 27.797 1.00 32.80 89 LEU E N 1
ATOM 667 C CA . LEU A 1 89 ? 2.336 60.005 29.196 1.00 31.78 89 LEU E CA 1
ATOM 668 C C . LEU A 1 89 ? 3.191 60.942 30.052 1.00 34.10 89 LEU E C 1
ATOM 669 O O . LEU A 1 89 ? 2.664 61.764 30.800 1.00 35.32 89 LEU E O 1
ATOM 674 N N . ASP A 1 90 ? 4.512 60.828 29.921 1.00 33.44 90 ASP E N 1
ATOM 675 C CA . ASP A 1 90 ? 5.438 61.662 30.679 1.00 32.23 90 ASP E CA 1
ATOM 676 C C . ASP A 1 90 ? 5.180 63.130 30.337 1.00 30.85 90 ASP E C 1
ATOM 677 O O . ASP A 1 90 ? 5.155 63.995 31.210 1.00 37.15 90 ASP E O 1
ATOM 682 N N . GLU A 1 91 ? 4.984 63.404 29.050 1.00 30.24 91 GLU E N 1
ATOM 683 C CA . GLU A 1 91 ? 4.755 64.768 28.606 1.00 32.24 91 GLU E CA 1
ATOM 684 C C . GLU A 1 91 ? 3.462 65.309 29.174 1.00 31.07 91 GLU E C 1
ATOM 685 O O . GLU A 1 91 ? 3.389 66.470 29.532 1.00 32.45 91 GLU E O 1
ATOM 691 N N . ALA A 1 92 ? 2.447 64.452 29.276 1.00 31.78 92 ALA E N 1
ATOM 692 C CA . ALA A 1 92 ? 1.162 64.867 29.826 1.00 31.19 92 ALA E CA 1
ATOM 693 C C . ALA A 1 92 ? 1.375 65.314 31.271 1.00 36.24 92 ALA E C 1
ATOM 694 O O . ALA A 1 92 ? 0.765 66.282 31.744 1.00 31.57 92 ALA E O 1
ATOM 696 N N . ARG A 1 93 ? 2.253 64.593 31.964 1.00 30.69 93 ARG E N 1
ATOM 697 C CA . ARG A 1 93 ? 2.550 64.889 33.357 1.00 28.38 93 ARG E CA 1
ATOM 698 C C . ARG A 1 93 ? 3.347 66.183 33.407 1.00 27.80 93 ARG E C 1
ATOM 699 O O . ARG A 1 93 ? 3.142 67.005 34.300 1.00 30.40 93 ARG E O 1
ATOM 707 N N . ALA A 1 94 ? 4.243 66.368 32.441 1.00 27.01 94 ALA E N 1
ATOM 708 C CA . ALA A 1 94 ? 5.045 67.601 32.413 1.00 34.12 94 ALA E CA 1
ATOM 709 C C . ALA A 1 94 ? 4.132 68.821 32.179 1.00 30.21 94 ALA E C 1
ATOM 710 O O . ALA A 1 94 ? 4.324 69.878 32.783 1.00 31.53 94 ALA E O 1
ATOM 712 N N . MET A 1 95 ? 3.141 68.678 31.302 1.00 36.45 95 MET E N 1
ATOM 713 C CA . MET A 1 95 ? 2.233 69.797 31.019 1.00 40.20 95 MET E CA 1
ATOM 714 C C . MET A 1 95 ? 1.563 70.272 32.295 1.00 40.74 95 MET E C 1
ATOM 715 O O . MET A 1 95 ? 1.497 71.482 32.564 1.00 42.82 95 MET E O 1
ATOM 720 N N . GLU A 1 96 ? 1.041 69.323 33.068 1.00 35.47 96 GLU E N 1
ATOM 721 C CA . GLU A 1 96 ? 0.375 69.680 34.313 1.00 33.24 96 GLU E CA 1
ATOM 722 C C . GLU A 1 96 ? 1.322 70.429 35.237 1.00 33.44 96 GLU E C 1
ATOM 723 O O . GLU A 1 96 ? 0.942 71.461 35.806 1.00 35.33 96 GLU E O 1
ATOM 729 N N . ALA A 1 97 ? 2.548 69.926 35.400 1.00 30.27 97 ALA E N 1
ATOM 730 C CA . ALA A 1 97 ? 3.535 70.589 36.277 1.00 28.54 97 ALA E CA 1
ATOM 731 C C . ALA A 1 97 ? 3.755 72.024 35.788 1.00 29.51 97 ALA E C 1
ATOM 732 O O . ALA A 1 97 ? 3.867 72.962 36.579 1.00 31.59 97 ALA E O 1
ATOM 734 N N . LYS A 1 98 ? 3.836 72.195 34.477 1.00 33.06 98 LYS E N 1
ATOM 735 C CA . LYS A 1 98 ? 4.009 73.530 33.918 1.00 38.36 98 LYS E CA 1
ATOM 736 C C . LYS A 1 98 ? 2.740 74.397 34.130 1.00 35.72 98 LYS E C 1
ATOM 737 O O . LYS A 1 98 ? 2.827 75.519 34.643 1.00 33.35 98 LYS E O 1
ATOM 743 N N . ARG A 1 99 ? 1.564 73.874 33.772 1.00 33.78 99 ARG E N 1
ATOM 744 C CA . ARG A 1 99 ? 0.325 74.654 33.943 1.00 35.98 99 ARG E CA 1
ATOM 745 C C . ARG A 1 99 ? 0.168 75.080 35.404 1.00 39.94 99 ARG E C 1
ATOM 746 O O . ARG A 1 99 ? -0.202 76.218 35.681 1.00 35.43 99 ARG E O 1
ATOM 754 N N . LYS A 1 100 ? 0.457 74.180 36.343 1.00 31.67 100 LYS E N 1
ATOM 755 C CA . LYS A 1 100 ? 0.332 74.541 37.754 1.00 33.58 100 LYS E CA 1
ATOM 756 C C . LYS A 1 100 ? 1.241 75.703 38.118 1.00 33.20 100 LYS E C 1
ATOM 757 O O . LYS A 1 100 ? 0.876 76.557 38.933 1.00 33.49 100 LYS E O 1
ATOM 763 N N . ALA A 1 101 ? 2.431 75.737 37.529 1.00 34.36 101 ALA E N 1
ATOM 764 C CA . ALA A 1 101 ? 3.368 76.806 37.836 1.00 39.82 101 ALA E CA 1
ATOM 765 C C . ALA A 1 101 ? 2.997 78.100 37.105 1.00 42.44 101 ALA E C 1
ATOM 766 O O . ALA A 1 101 ? 3.280 79.190 37.601 1.00 37.67 101 ALA E O 1
ATOM 768 N N . GLU A 1 102 ? 2.358 77.979 35.941 1.00 45.43 102 GLU E N 1
ATOM 769 C CA . GLU A 1 102 ? 1.945 79.151 35.160 1.00 46.10 102 GLU E CA 1
ATOM 770 C C . GLU A 1 102 ? 0.689 79.831 35.721 1.00 50.02 102 GLU E C 1
ATOM 771 O O . GLU A 1 102 ? 0.316 80.930 35.315 1.00 49.85 102 GLU E O 1
ATOM 777 N N . GLU A 1 103 ? 0.032 79.166 36.657 1.00 49.39 103 GLU E N 1
ATOM 778 C CA . GLU A 1 103 ? -1.152 79.725 37.279 1.00 50.96 103 GLU E CA 1
ATOM 779 C C . GLU A 1 103 ? -0.683 80.844 38.219 1.00 54.75 103 GLU E C 1
ATOM 780 O O . GLU A 1 103 ? -1.475 81.677 38.648 1.00 52.62 103 GLU E O 1
ATOM 786 N N . HIS A 1 104 ? 0.625 80.848 38.498 1.00 58.85 104 HIS E N 1
ATOM 787 C CA . HIS A 1 104 ? 1.313 81.815 39.372 1.00 66.72 104 HIS E CA 1
ATOM 788 C C . HIS A 1 104 ? 1.644 81.247 40.755 1.00 72.61 104 HIS E C 1
ATOM 789 O O . HIS A 1 104 ? 2.666 80.575 40.952 1.00 75.72 104 HIS E O 1
ATOM 796 N N . ASP A 1 111 ? 15.413 89.607 37.568 1.00 60.16 111 ASP E N 1
ATOM 797 C CA . ASP A 1 111 ? 14.531 88.559 38.077 1.00 57.79 111 ASP E CA 1
ATOM 798 C C . ASP A 1 111 ? 15.052 88.091 39.444 1.00 59.87 111 ASP E C 1
ATOM 799 O O . ASP A 1 111 ? 16.248 87.869 39.616 1.00 64.04 111 ASP E O 1
ATOM 804 N N . VAL A 1 112 ? 14.153 87.934 40.408 1.00 55.02 112 VAL E N 1
ATOM 805 C CA . VAL A 1 112 ? 14.513 87.553 41.782 1.00 51.68 112 VAL E CA 1
ATOM 806 C C . VAL A 1 112 ? 15.196 88.716 42.499 1.00 51.00 112 VAL E C 1
ATOM 807 O O . VAL A 1 112 ? 16.346 89.066 42.197 1.00 46.34 112 VAL E O 1
ATOM 811 N N . ASP A 1 113 ? 14.485 89.308 43.451 1.00 46.05 113 ASP E N 1
ATOM 812 C CA . ASP A 1 113 ? 15.039 90.403 44.225 1.00 43.97 113 ASP E CA 1
ATOM 813 C C . ASP A 1 113 ? 15.803 89.797 45.413 1.00 42.43 113 ASP E C 1
ATOM 814 O O . ASP A 1 113 ? 15.223 89.520 46.465 1.00 43.18 113 ASP E O 1
ATOM 819 N N . TYR A 1 114 ? 17.109 89.594 45.231 1.00 43.80 114 TYR E N 1
ATOM 820 C CA . TYR A 1 114 ? 17.953 88.997 46.262 1.00 44.79 114 TYR E CA 1
ATOM 821 C C . TYR A 1 114 ? 17.899 89.757 47.578 1.00 46.06 114 TYR E C 1
ATOM 822 O O . TYR A 1 114 ? 17.850 89.145 48.653 1.00 43.72 114 TYR E O 1
ATOM 831 N N . ALA A 1 115 ? 17.882 91.088 47.489 1.00 44.25 115 ALA E N 1
ATOM 832 C CA . ALA A 1 115 ? 17.815 91.940 48.677 1.00 42.56 115 ALA E CA 1
ATOM 833 C C . ALA A 1 115 ? 16.516 91.700 49.446 1.00 41.60 115 ALA E C 1
ATOM 834 O O . ALA A 1 115 ? 16.536 91.527 50.665 1.00 39.22 115 ALA E O 1
ATOM 836 N N . GLN A 1 116 ? 15.382 91.710 48.747 1.00 41.83 116 GLN E N 1
ATOM 837 C CA . GLN A 1 116 ? 14.103 91.451 49.414 1.00 42.35 116 GLN E CA 1
ATOM 838 C C . GLN A 1 116 ? 14.102 90.036 50.017 1.00 46.77 116 GLN E C 1
ATOM 839 O O . GLN A 1 116 ? 13.670 89.824 51.154 1.00 48.58 116 GLN E O 1
ATOM 845 N N . ALA A 1 117 ? 14.579 89.071 49.231 1.00 46.32 117 ALA E N 1
ATOM 846 C CA . ALA A 1 117 ? 14.632 87.676 49.677 1.00 46.58 117 ALA E CA 1
ATOM 847 C C . ALA A 1 117 ? 15.387 87.554 50.997 1.00 39.12 117 ALA E C 1
ATOM 848 O O . ALA A 1 117 ? 14.905 86.930 51.946 1.00 36.59 117 ALA E O 1
ATOM 850 N N . SER A 1 118 ? 16.570 88.151 51.060 1.00 42.36 118 SER E N 1
ATOM 851 C CA . SER A 1 118 ? 17.363 88.097 52.281 1.00 45.44 118 SER E CA 1
ATOM 852 C C . SER A 1 118 ? 16.608 88.712 53.448 1.00 44.40 118 SER E C 1
ATOM 853 O O . SER A 1 118 ? 16.573 88.159 54.546 1.00 44.07 118 SER E O 1
ATOM 856 N N . ALA A 1 119 ? 16.003 89.867 53.201 1.00 42.96 119 ALA E N 1
ATOM 857 C CA . ALA A 1 119 ? 15.253 90.564 54.239 1.00 43.36 119 ALA E CA 1
ATOM 858 C C . ALA A 1 119 ? 14.150 89.663 54.777 1.00 43.10 119 ALA E C 1
ATOM 859 O O . ALA A 1 119 ? 14.004 89.502 55.994 1.00 42.38 119 ALA E O 1
ATOM 861 N N . GLU A 1 120 ? 13.386 89.051 53.874 1.00 46.11 120 GLU E N 1
ATOM 862 C CA . GLU A 1 120 ? 12.308 88.175 54.307 1.00 43.33 120 GLU E CA 1
ATOM 863 C C . GLU A 1 120 ? 12.818 87.010 55.123 1.00 44.38 120 GLU E C 1
ATOM 864 O O . GLU A 1 120 ? 12.182 86.619 56.099 1.00 44.35 120 GLU E O 1
ATOM 870 N N . LEU A 1 121 ? 13.968 86.454 54.745 1.00 43.56 121 LEU E N 1
ATOM 871 C CA . LEU A 1 121 ? 14.501 85.325 55.501 1.00 43.85 121 LEU E CA 1
ATOM 872 C C . LEU A 1 121 ? 14.999 85.794 56.874 1.00 43.72 121 LEU E C 1
ATOM 873 O O . LEU A 1 121 ? 14.735 85.141 57.883 1.00 43.40 121 LEU E O 1
ATOM 878 N N . ALA A 1 122 ? 15.701 86.929 56.906 1.00 43.95 122 ALA E N 1
ATOM 879 C CA . ALA A 1 122 ? 16.209 87.495 58.158 1.00 43.52 122 ALA E CA 1
ATOM 880 C C . ALA A 1 122 ? 15.028 87.672 59.119 1.00 41.75 122 ALA E C 1
ATOM 881 O O . ALA A 1 122 ? 15.100 87.319 60.305 1.00 41.58 122 ALA E O 1
ATOM 883 N N . LYS A 1 123 ? 13.930 88.209 58.597 1.00 41.52 123 LYS E N 1
ATOM 884 C CA . LYS A 1 123 ? 12.739 88.395 59.412 1.00 43.93 123 LYS E CA 1
ATOM 885 C C . LYS A 1 123 ? 12.229 87.061 59.961 1.00 43.10 123 LYS E C 1
ATOM 886 O O . LYS A 1 123 ? 11.994 86.923 61.172 1.00 41.58 123 LYS E O 1
ATOM 892 N N . ALA A 1 124 ? 12.042 86.081 59.072 1.00 43.46 124 ALA E N 1
ATOM 893 C CA . ALA A 1 124 ? 11.540 84.768 59.494 1.00 38.40 124 ALA E CA 1
ATOM 894 C C . ALA A 1 124 ? 12.437 84.179 60.579 1.00 35.18 124 ALA E C 1
ATOM 895 O O . ALA A 1 124 ? 11.957 83.610 61.562 1.00 38.16 124 ALA E O 1
ATOM 897 N N . ILE A 1 125 ? 13.744 84.319 60.398 1.00 37.42 125 ILE E N 1
ATOM 898 C CA . ILE A 1 125 ? 14.685 83.805 61.374 1.00 43.08 125 ILE E CA 1
ATOM 899 C C . ILE A 1 125 ? 14.413 84.477 62.718 1.00 48.24 125 ILE E C 1
ATOM 900 O O . ILE A 1 125 ? 14.336 83.813 63.755 1.00 47.76 125 ILE E O 1
ATOM 905 N N . ALA A 1 126 ? 14.227 85.793 62.676 1.00 45.43 126 ALA E N 1
ATOM 906 C CA . ALA A 1 126 ? 13.938 86.584 63.873 1.00 44.40 126 ALA E CA 1
ATOM 907 C C . ALA A 1 126 ? 12.728 86.062 64.613 1.00 38.87 126 ALA E C 1
ATOM 908 O O . ALA A 1 126 ? 12.734 85.960 65.839 1.00 34.97 126 ALA E O 1
ATOM 910 N N . GLN A 1 127 ? 11.679 85.740 63.867 1.00 44.67 127 GLN E N 1
ATOM 911 C CA . GLN A 1 127 ? 10.461 85.236 64.484 1.00 49.51 127 GLN E CA 1
ATOM 912 C C . GLN A 1 127 ? 10.676 83.873 65.146 1.00 48.97 127 GLN E C 1
ATOM 913 O O . GLN A 1 127 ? 10.075 83.574 66.180 1.00 47.76 127 GLN E O 1
ATOM 919 N N . LEU A 1 128 ? 11.546 83.051 64.573 1.00 51.57 128 LEU E N 1
ATOM 920 C CA . LEU A 1 128 ? 11.805 81.749 65.179 1.00 49.57 128 LEU E CA 1
ATOM 921 C C . LEU A 1 128 ? 12.496 81.960 66.511 1.00 51.28 128 LEU E C 1
ATOM 922 O O . LEU A 1 128 ? 12.190 81.279 67.500 1.00 48.18 128 LEU E O 1
ATOM 927 N N . ARG A 1 129 ? 13.439 82.902 66.522 1.00 48.19 129 ARG E N 1
ATOM 928 C CA . ARG A 1 129 ? 14.203 83.214 67.727 1.00 46.41 129 ARG E CA 1
ATOM 929 C C . ARG A 1 129 ? 13.251 83.600 68.847 1.00 41.13 129 ARG E C 1
ATOM 930 O O . ARG A 1 129 ? 13.444 83.211 69.991 1.00 40.93 129 ARG E O 1
ATOM 938 N N . VAL A 1 130 ? 12.220 84.358 68.511 1.00 48.06 130 VAL E N 1
ATOM 939 C CA . VAL A 1 130 ? 11.243 84.761 69.509 1.00 53.89 130 VAL E CA 1
ATOM 940 C C . VAL A 1 130 ? 10.593 83.491 70.064 1.00 56.32 130 VAL E C 1
ATOM 941 O O . VAL A 1 130 ? 10.565 83.285 71.284 1.00 54.99 130 VAL E O 1
ATOM 945 N N . ILE A 1 131 ? 10.082 82.642 69.172 1.00 55.02 131 ILE E N 1
ATOM 946 C CA . ILE A 1 131 ? 9.458 81.377 69.580 1.00 54.62 131 ILE E CA 1
ATOM 947 C C . ILE A 1 131 ? 10.413 80.632 70.512 1.00 53.22 131 ILE E C 1
ATOM 948 O O . ILE A 1 131 ? 10.008 80.163 71.579 1.00 55.29 131 ILE E O 1
ATOM 953 N N . GLU A 1 132 ? 11.678 80.520 70.107 1.00 52.13 132 GLU E N 1
ATOM 954 C CA . GLU A 1 132 ? 12.674 79.850 70.936 1.00 58.08 132 GLU E CA 1
ATOM 955 C C . GLU A 1 132 ? 12.631 80.441 72.337 1.00 61.83 132 GLU E C 1
ATOM 956 O O . GLU A 1 132 ? 12.360 79.736 73.308 1.00 62.09 132 GLU E O 1
ATOM 962 N N . LEU A 1 133 ? 12.901 81.740 72.440 1.00 62.78 133 LEU E N 1
ATOM 963 C CA . LEU A 1 133 ? 12.890 82.420 73.732 1.00 64.24 133 LEU E CA 1
ATOM 964 C C . LEU A 1 133 ? 11.462 82.434 74.279 1.00 68.33 133 LEU E C 1
ATOM 965 O O . LEU A 1 133 ? 11.132 83.204 75.179 1.00 72.21 133 LEU E O 1
ATOM 970 N N . THR A 1 134 ? 10.631 81.559 73.718 1.00 70.99 134 THR E N 1
ATOM 971 C CA . THR A 1 134 ? 9.232 81.402 74.100 1.00 74.75 134 THR E CA 1
ATOM 972 C C . THR A 1 134 ? 8.403 82.625 73.734 1.00 77.90 134 THR E C 1
ATOM 973 O O . THR A 1 134 ? 7.902 83.302 74.652 1.00 81.34 134 THR E O 1
ATOM 977 N N . LYS B 2 1 ? 3.294 62.397 79.929 1.00 63.97 19 LYS G N 1
ATOM 978 C CA . LYS B 2 1 ? 2.294 61.502 79.280 1.00 64.31 19 LYS G CA 1
ATOM 979 C C . LYS B 2 1 ? 1.832 62.080 77.950 1.00 63.63 19 LYS G C 1
ATOM 980 O O . LYS B 2 1 ? 1.503 61.341 77.022 1.00 62.87 19 LYS G O 1
ATOM 986 N N . ILE B 2 2 ? 1.812 63.402 77.854 1.00 63.64 20 ILE G N 1
ATOM 987 C CA . ILE B 2 2 ? 1.389 64.042 76.623 1.00 64.50 20 ILE G CA 1
ATOM 988 C C . ILE B 2 2 ? 2.604 64.253 75.704 1.00 68.17 20 ILE G C 1
ATOM 989 O O . ILE B 2 2 ? 2.466 64.291 74.474 1.00 68.16 20 ILE G O 1
ATOM 994 N N . THR B 2 3 ? 3.795 64.382 76.290 1.00 63.78 21 THR G N 1
ATOM 995 C CA . THR B 2 3 ? 4.980 64.552 75.461 1.00 61.68 21 THR G CA 1
ATOM 996 C C . THR B 2 3 ? 5.359 63.156 74.962 1.00 57.61 21 THR G C 1
ATOM 997 O O . THR B 2 3 ? 5.813 62.985 73.829 1.00 55.41 21 THR G O 1
ATOM 1001 N N . LYS B 2 4 ? 5.149 62.157 75.811 1.00 53.43 22 LYS G N 1
ATOM 1002 C CA . LYS B 2 4 ? 5.440 60.780 75.437 1.00 52.22 22 LYS G CA 1
ATOM 1003 C C . LYS B 2 4 ? 4.509 60.356 74.286 1.00 48.51 22 LYS G C 1
ATOM 1004 O O . LYS B 2 4 ? 4.927 59.637 73.380 1.00 44.87 22 LYS G O 1
ATOM 1010 N N . ALA B 2 5 ? 3.258 60.812 74.328 1.00 45.87 23 ALA G N 1
ATOM 1011 C CA . ALA B 2 5 ? 2.288 60.493 73.287 1.00 45.32 23 ALA G CA 1
ATOM 1012 C C . ALA B 2 5 ? 2.732 61.218 72.022 1.00 39.82 23 ALA G C 1
ATOM 1013 O O . ALA B 2 5 ? 2.729 60.661 70.926 1.00 34.84 23 ALA G O 1
ATOM 1015 N N . MET B 2 6 ? 3.127 62.468 72.196 1.00 39.76 24 MET G N 1
ATOM 1016 C CA . MET B 2 6 ? 3.601 63.302 71.102 1.00 42.58 24 MET G CA 1
ATOM 1017 C C . MET B 2 6 ? 4.777 62.577 70.411 1.00 38.99 24 MET G C 1
ATOM 1018 O O . MET B 2 6 ? 4.875 62.530 69.186 1.00 37.97 24 MET G O 1
ATOM 1023 N N . GLU B 2 7 ? 5.657 61.985 71.208 1.00 37.87 25 GLU G N 1
ATOM 1024 C CA . GLU B 2 7 ? 6.802 61.289 70.644 1.00 38.72 25 GLU G CA 1
ATOM 1025 C C . GLU B 2 7 ? 6.408 59.989 69.934 1.00 37.71 25 GLU G C 1
ATOM 1026 O O . GLU B 2 7 ? 6.976 59.668 68.888 1.00 36.58 25 GLU G O 1
ATOM 1032 N N . MET B 2 8 ? 5.450 59.242 70.489 1.00 32.88 26 MET G N 1
ATOM 1033 C CA . MET B 2 8 ? 5.021 57.998 69.851 1.00 36.44 26 MET G CA 1
ATOM 1034 C C . MET B 2 8 ? 4.441 58.314 68.464 1.00 34.98 26 MET G C 1
ATOM 1035 O O . MET B 2 8 ? 4.765 57.644 67.483 1.00 33.13 26 MET G O 1
ATOM 1040 N N . VAL B 2 9 ? 3.598 59.341 68.381 1.00 30.27 27 VAL G N 1
ATOM 1041 C CA . VAL B 2 9 ?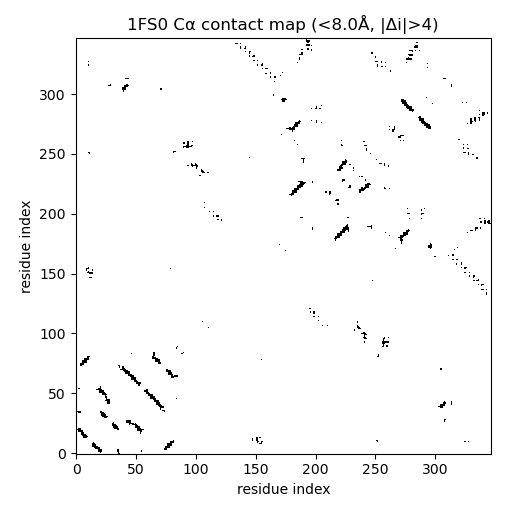 3.006 59.709 67.097 1.00 31.22 27 VAL G CA 1
ATOM 1042 C C . VAL B 2 9 ? 4.097 60.081 66.091 1.00 32.15 27 VAL G C 1
ATOM 1043 O O . VAL B 2 9 ? 4.071 59.616 64.951 1.00 31.57 27 VAL G O 1
ATOM 1047 N N . ALA B 2 10 ? 5.073 60.887 66.513 1.00 33.70 28 ALA G N 1
ATOM 1048 C CA . ALA B 2 10 ? 6.183 61.272 65.618 1.00 35.10 28 ALA G CA 1
ATOM 1049 C C . ALA B 2 10 ? 7.058 60.071 65.246 1.00 34.48 28 ALA G C 1
ATOM 1050 O O . ALA B 2 10 ? 7.487 59.942 64.091 1.00 26.88 28 ALA G O 1
ATOM 1052 N N . ALA B 2 11 ? 7.340 59.196 66.209 1.00 31.30 29 ALA G N 1
ATOM 1053 C CA . ALA B 2 11 ? 8.185 58.051 65.897 1.00 32.33 29 ALA G CA 1
ATOM 1054 C C . ALA B 2 11 ? 7.526 57.160 64.850 1.00 32.63 29 ALA G C 1
ATOM 1055 O O . ALA B 2 11 ? 8.195 56.600 63.990 1.00 32.31 29 ALA G O 1
ATOM 1057 N N . SER B 2 12 ? 6.212 57.027 64.916 1.00 31.57 30 SER G N 1
ATOM 1058 C CA . SER B 2 12 ? 5.512 56.194 63.962 1.00 32.62 30 SER G CA 1
ATOM 1059 C C . SER B 2 12 ? 5.675 56.760 62.532 1.00 34.51 30 SER G C 1
ATOM 1060 O O . SER B 2 12 ? 5.924 56.018 61.588 1.00 30.97 30 SER G O 1
ATOM 1063 N N . LYS B 2 13 ? 5.539 58.068 62.370 1.00 28.78 31 LYS G N 1
ATOM 1064 C CA . LYS B 2 13 ? 5.721 58.691 61.056 1.00 30.24 31 LYS G CA 1
ATOM 1065 C C . LYS B 2 13 ? 7.183 58.601 60.591 1.00 31.27 31 LYS G C 1
ATOM 1066 O O . LYS B 2 13 ? 7.453 58.328 59.417 1.00 31.45 31 LYS G O 1
ATOM 1072 N N . MET B 2 14 ? 8.119 58.850 61.506 1.00 30.15 32 MET G N 1
ATOM 1073 C CA . MET B 2 14 ? 9.551 58.805 61.171 1.00 33.61 32 MET G CA 1
ATOM 1074 C C . MET B 2 14 ? 9.995 57.419 60.701 1.00 31.42 32 MET G C 1
ATOM 1075 O O . MET B 2 14 ? 10.797 57.296 59.775 1.00 34.00 32 MET G O 1
ATOM 1080 N N . ARG B 2 15 ? 9.495 56.379 61.347 1.00 29.98 33 ARG G N 1
ATOM 1081 C CA . ARG B 2 15 ? 9.863 55.040 60.927 1.00 33.91 33 ARG G CA 1
ATOM 1082 C C . ARG B 2 15 ? 9.394 54.829 59.474 1.00 29.95 33 ARG G C 1
ATOM 1083 O O . ARG B 2 15 ? 10.068 54.171 58.693 1.00 31.47 33 ARG G O 1
ATOM 1091 N N . LYS B 2 16 ? 8.241 55.404 59.122 1.00 33.36 34 LYS G N 1
ATOM 1092 C CA . LYS B 2 16 ? 7.693 55.280 57.779 1.00 32.37 34 LYS G CA 1
ATOM 1093 C C . LYS B 2 16 ? 8.629 55.988 56.797 1.00 31.52 34 LYS G C 1
ATOM 1094 O O . LYS B 2 16 ? 8.961 55.455 55.739 1.00 29.12 34 LYS G O 1
ATOM 1100 N N . SER B 2 17 ? 9.078 57.186 57.152 1.00 24.66 35 SER G N 1
ATOM 1101 C CA . SER B 2 17 ? 9.973 57.907 56.265 1.00 27.51 35 SER G CA 1
ATOM 1102 C C . SER B 2 17 ? 11.334 57.224 56.114 1.00 28.57 35 SER G C 1
ATOM 1103 O O . SER B 2 17 ? 11.919 57.236 55.027 1.00 29.58 35 SER G O 1
ATOM 1106 N N . GLN B 2 18 ? 11.813 56.621 57.198 1.00 31.17 36 GLN G N 1
ATOM 1107 C CA . GLN B 2 18 ? 13.094 55.908 57.219 1.00 30.04 36 GLN G CA 1
ATOM 1108 C C . GLN B 2 18 ? 13.011 54.648 56.360 1.00 29.12 36 GLN G C 1
ATOM 1109 O O . GLN B 2 18 ? 13.980 54.286 55.684 1.00 31.91 36 GLN G O 1
ATOM 1115 N N . ASP B 2 19 ? 11.854 53.986 56.376 1.00 30.76 37 ASP G N 1
ATOM 1116 C CA . ASP B 2 19 ? 11.647 52.801 55.544 1.00 28.60 37 ASP G CA 1
ATOM 1117 C C . ASP B 2 19 ? 11.659 53.247 54.050 1.00 29.54 37 ASP G C 1
ATOM 1118 O O . ASP B 2 19 ? 12.250 52.587 53.175 1.00 31.23 37 ASP G O 1
ATOM 1123 N N . ARG B 2 20 ? 10.977 54.350 53.747 1.00 30.01 38 ARG G N 1
ATOM 1124 C CA . ARG B 2 20 ? 10.970 54.826 52.363 1.00 29.70 38 ARG G CA 1
ATOM 1125 C C . ARG B 2 20 ? 12.399 55.108 51.922 1.00 24.60 38 ARG G C 1
ATOM 1126 O O . ARG B 2 20 ? 12.805 54.697 50.855 1.00 31.09 38 ARG G O 1
ATOM 1134 N N . MET B 2 21 ? 13.161 55.824 52.733 1.00 28.12 39 MET G N 1
ATOM 1135 C CA . MET B 2 21 ? 14.546 56.106 52.378 1.00 31.69 39 MET G CA 1
ATOM 1136 C C . MET B 2 21 ? 15.294 54.810 52.092 1.00 30.84 39 MET G C 1
ATOM 1137 O O . MET B 2 21 ? 15.918 54.659 51.044 1.00 31.83 39 MET G O 1
ATOM 1142 N N . ALA B 2 22 ? 15.216 53.863 53.024 1.00 27.06 40 ALA G N 1
ATOM 1143 C CA . ALA B 2 22 ? 15.918 52.604 52.842 1.00 29.63 40 ALA G CA 1
ATOM 1144 C C . ALA B 2 22 ? 15.401 51.792 51.658 1.00 29.51 40 ALA G C 1
ATOM 1145 O O . ALA B 2 22 ? 16.196 51.166 50.943 1.00 28.34 40 ALA G O 1
ATOM 1147 N N . ALA B 2 23 ? 14.084 51.797 51.437 1.00 28.60 41 ALA G N 1
ATOM 1148 C CA . ALA B 2 23 ? 13.550 50.995 50.347 1.00 29.53 41 ALA G CA 1
ATOM 1149 C C . ALA B 2 23 ? 13.892 51.581 48.981 1.00 30.83 41 ALA G C 1
ATOM 1150 O O . ALA B 2 23 ? 13.854 50.874 47.982 1.00 33.58 41 ALA G O 1
ATOM 1152 N N . SER B 2 24 ? 14.268 52.854 48.945 1.00 30.41 42 SER G N 1
ATOM 1153 C CA . SER B 2 24 ? 14.580 53.486 47.669 1.00 37.37 42 SER G CA 1
ATOM 1154 C C . SER B 2 24 ? 16.016 53.254 47.163 1.00 36.39 42 SER G C 1
ATOM 1155 O O . SER B 2 24 ? 16.297 53.485 45.992 1.00 35.87 42 SER G O 1
ATOM 1158 N N . ARG B 2 25 ? 16.908 52.769 48.028 1.00 34.59 43 ARG G N 1
ATOM 1159 C CA . ARG B 2 25 ? 18.310 52.570 47.643 1.00 38.78 43 ARG G CA 1
ATOM 1160 C C . ARG B 2 25 ? 18.659 51.534 46.559 1.00 36.12 43 ARG G C 1
ATOM 1161 O O . ARG B 2 25 ? 19.337 51.864 45.595 1.00 34.45 43 ARG G O 1
ATOM 1169 N N . PRO B 2 26 ? 18.199 50.280 46.704 1.00 35.74 44 PRO G N 1
ATOM 1170 C CA . PRO B 2 26 ? 18.500 49.240 45.716 1.00 37.00 44 PRO G CA 1
ATOM 1171 C C . PRO B 2 26 ? 18.337 49.670 44.255 1.00 33.64 44 PRO G C 1
ATOM 1172 O O . PRO B 2 26 ? 19.222 49.464 43.443 1.00 35.11 44 PRO G O 1
ATOM 1176 N N . TYR B 2 27 ? 17.194 50.255 43.930 1.00 26.27 45 TYR G N 1
ATOM 1177 C CA . TYR B 2 27 ? 16.911 50.680 42.570 1.00 28.84 45 TYR G CA 1
ATOM 1178 C C . TYR B 2 27 ? 17.932 51.708 42.098 1.00 31.80 45 TYR G C 1
ATOM 1179 O O . TYR B 2 27 ? 18.453 51.600 40.993 1.00 24.44 45 TYR G O 1
ATOM 1188 N N . ALA B 2 28 ? 18.224 52.697 42.932 1.00 28.79 46 ALA G N 1
ATOM 1189 C CA . ALA B 2 28 ? 19.169 53.744 42.549 1.00 32.97 46 ALA G CA 1
ATOM 1190 C C . ALA B 2 28 ? 20.598 53.229 42.419 1.00 32.32 46 ALA G C 1
ATOM 1191 O O . ALA B 2 28 ? 21.316 53.574 41.468 1.00 32.82 46 ALA G O 1
ATOM 1193 N N . GLU B 2 29 ? 21.006 52.395 43.370 1.00 26.15 47 GLU G N 1
ATOM 1194 C CA . GLU B 2 29 ? 22.361 51.876 43.352 1.00 31.83 47 GLU G CA 1
ATOM 1195 C C . GLU B 2 29 ? 22.603 50.859 42.227 1.00 30.71 47 GLU G C 1
ATOM 1196 O O . GLU B 2 29 ? 23.681 50.842 41.611 1.00 28.26 47 GLU G O 1
ATOM 1202 N N . THR B 2 30 ? 21.611 50.035 41.924 1.00 31.88 48 THR G N 1
ATOM 1203 C CA . THR B 2 30 ? 21.791 49.079 40.834 1.00 33.25 48 THR G CA 1
ATOM 1204 C C . THR B 2 30 ? 21.885 49.849 39.526 1.00 33.06 48 THR G C 1
ATOM 1205 O O . THR B 2 30 ? 22.723 49.563 38.676 1.00 38.51 48 THR G O 1
ATOM 1209 N N . MET B 2 31 ? 21.017 50.841 39.384 1.00 31.51 49 MET G N 1
ATOM 1210 C CA . MET B 2 31 ? 20.966 51.660 38.193 1.00 36.63 49 MET G CA 1
ATOM 1211 C C . MET B 2 31 ? 22.306 52.369 37.974 1.00 35.84 49 MET G C 1
ATOM 1212 O O . MET B 2 31 ? 22.817 52.434 36.848 1.00 35.30 49 MET G O 1
ATOM 1217 N N . ARG B 2 32 ? 22.870 52.902 39.054 1.00 29.59 50 ARG G N 1
ATOM 1218 C CA . ARG B 2 32 ? 24.125 53.628 38.958 1.00 34.37 50 ARG G CA 1
ATOM 1219 C C . ARG B 2 32 ? 25.263 52.724 38.494 1.00 35.59 50 ARG G C 1
ATOM 1220 O O . ARG B 2 32 ? 26.144 53.155 37.747 1.00 32.70 50 ARG G O 1
ATOM 1228 N N . LYS B 2 33 ? 25.238 51.470 38.932 1.00 34.78 51 LYS G N 1
ATOM 1229 C CA . LYS B 2 33 ? 26.268 50.529 38.524 1.00 33.78 51 LYS G CA 1
ATOM 1230 C C . LYS B 2 33 ? 26.100 50.106 37.067 1.00 36.13 51 LYS G C 1
ATOM 1231 O O . LYS B 2 33 ? 27.090 49.925 36.349 1.00 34.73 51 LYS G O 1
ATOM 1237 N N . VAL B 2 34 ? 24.857 49.958 36.620 1.00 32.97 52 VAL G N 1
ATOM 1238 C CA . VAL B 2 34 ? 24.629 49.550 35.248 1.00 36.55 52 VAL G CA 1
ATOM 1239 C C . VAL B 2 34 ? 25.056 50.691 34.346 1.00 37.02 52 VAL G C 1
ATOM 1240 O O . VAL B 2 34 ? 25.682 50.468 33.314 1.00 34.15 52 VAL G O 1
ATOM 1244 N N . ILE B 2 35 ? 24.737 51.917 34.753 1.00 31.41 53 ILE G N 1
ATOM 1245 C CA . ILE B 2 35 ? 25.111 53.099 33.982 1.00 34.12 53 ILE G CA 1
ATOM 1246 C C . ILE B 2 35 ? 26.636 53.134 33.879 1.00 33.74 53 ILE G C 1
ATOM 1247 O O . ILE B 2 35 ? 27.183 53.399 32.803 1.00 32.35 53 ILE G O 1
ATOM 1252 N N . GLY B 2 36 ? 27.310 52.836 34.994 1.00 30.95 54 GLY G N 1
ATOM 1253 C CA . GLY B 2 36 ? 28.763 52.815 34.993 1.00 35.98 54 GLY G CA 1
ATOM 1254 C C . GLY B 2 36 ? 29.284 51.836 33.948 1.00 42.02 54 GLY G C 1
ATOM 1255 O O . GLY B 2 36 ? 30.214 52.135 33.198 1.00 42.70 54 GLY G O 1
ATOM 1256 N N . HIS B 2 37 ? 28.678 50.658 33.895 1.00 38.99 55 HIS G N 1
ATOM 1257 C CA . HIS B 2 37 ? 29.073 49.640 32.935 1.00 39.17 55 HIS G CA 1
ATOM 1258 C C . HIS B 2 37 ? 28.935 50.202 31.514 1.00 40.02 55 HIS G C 1
ATOM 1259 O O . HIS B 2 37 ? 29.903 50.196 30.752 1.00 44.98 55 HIS G O 1
ATOM 1266 N N . LEU B 2 38 ? 27.752 50.725 31.185 1.00 36.53 56 LEU G N 1
ATOM 1267 C CA . LEU B 2 38 ? 27.470 51.277 29.865 1.00 40.58 56 LEU G CA 1
ATOM 1268 C C . LEU B 2 38 ? 28.233 52.539 29.491 1.00 41.35 56 LEU G C 1
ATOM 1269 O O . LEU B 2 38 ? 28.562 52.732 28.321 1.00 40.00 56 LEU G O 1
ATOM 1274 N N . ALA B 2 39 ? 28.482 53.408 30.460 1.00 42.49 57 ALA G N 1
ATOM 1275 C CA . ALA B 2 39 ? 29.180 54.657 30.182 1.00 49.49 57 ALA G CA 1
ATOM 1276 C C . ALA B 2 39 ? 30.653 54.409 29.950 1.00 55.10 57 ALA G C 1
ATOM 1277 O O . ALA B 2 39 ? 31.328 55.243 29.359 1.00 57.88 57 ALA G O 1
ATOM 1279 N N . HIS B 2 40 ? 31.155 53.275 30.430 1.00 57.62 58 HIS G N 1
ATOM 1280 C CA . HIS B 2 40 ? 32.555 52.948 30.230 1.00 57.76 58 HIS G CA 1
ATOM 1281 C C . HIS B 2 40 ? 32.707 52.259 28.885 1.00 57.92 58 HIS G C 1
ATOM 1282 O O . HIS B 2 40 ? 33.045 52.899 27.895 1.00 55.75 58 HIS G O 1
ATOM 1289 N N . TYR B 2 45 ? 30.185 57.992 20.526 1.00 74.50 63 TYR G N 1
ATOM 1290 C CA . TYR B 2 45 ? 29.077 58.864 20.904 1.00 73.23 63 TYR G CA 1
ATOM 1291 C C . TYR B 2 45 ? 28.968 59.011 22.408 1.00 69.94 63 TYR G C 1
ATOM 1292 O O . TYR B 2 45 ? 28.643 58.054 23.108 1.00 71.52 63 TYR G O 1
ATOM 1301 N N . LYS B 2 46 ? 29.234 60.210 22.904 1.00 63.84 64 LYS G N 1
ATOM 1302 C CA . LYS B 2 46 ? 29.127 60.466 24.333 1.00 60.94 64 LYS G CA 1
ATOM 1303 C C . LYS B 2 46 ? 27.769 61.137 24.603 1.00 57.40 64 LYS G C 1
ATOM 1304 O O . LYS B 2 46 ? 27.442 62.167 23.997 1.00 54.88 64 LYS G O 1
ATOM 1310 N N . HIS B 2 47 ? 26.978 60.535 25.492 1.00 50.39 65 HIS G N 1
ATOM 1311 C CA . HIS B 2 47 ? 25.665 61.067 25.861 1.00 41.87 65 HIS G CA 1
ATOM 1312 C C . HIS B 2 47 ? 25.882 62.433 26.525 1.00 39.77 65 HIS G C 1
ATOM 1313 O O . HIS B 2 47 ? 26.785 62.590 27.361 1.00 38.62 65 HIS G O 1
ATOM 1320 N N . PRO B 2 48 ? 25.062 63.437 26.158 1.00 40.42 66 PRO G N 1
ATOM 1321 C CA . PRO B 2 48 ? 25.121 64.811 26.682 1.00 41.19 66 PRO G CA 1
ATOM 1322 C C . PRO B 2 48 ? 25.175 64.904 28.205 1.00 39.44 66 PRO G C 1
ATOM 1323 O O . PRO B 2 48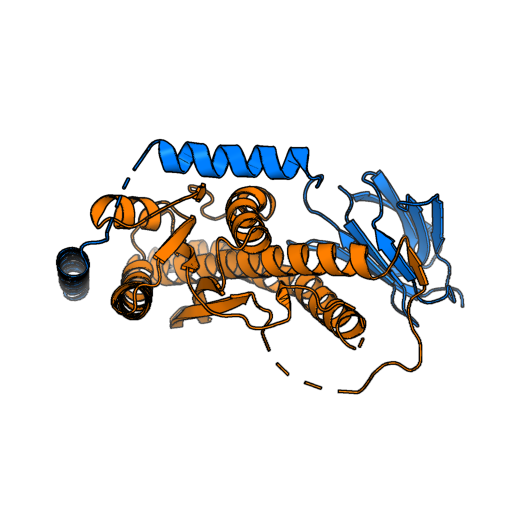 ? 25.833 65.785 28.768 1.00 39.54 66 PRO G O 1
ATOM 1327 N N . TYR B 2 49 ? 24.486 63.983 28.875 1.00 39.16 67 TYR G N 1
ATOM 1328 C CA . TYR B 2 49 ? 24.453 63.976 30.337 1.00 40.33 67 TYR G CA 1
ATOM 1329 C C . TYR B 2 49 ? 25.784 63.558 30.954 1.00 41.23 67 TYR G C 1
ATOM 1330 O O . TYR B 2 49 ? 25.977 63.690 32.162 1.00 43.42 67 TYR G O 1
ATOM 1339 N N . LEU B 2 50 ? 26.706 63.052 30.143 1.00 43.94 68 LEU G N 1
ATOM 1340 C CA . LEU B 2 50 ? 27.976 62.572 30.687 1.00 46.24 68 LEU G CA 1
ATOM 1341 C C . LEU B 2 50 ? 29.167 63.458 30.434 1.00 52.47 68 LEU G C 1
ATOM 1342 O O . LEU B 2 50 ? 30.290 63.084 30.760 1.00 59.22 68 LEU G O 1
ATOM 1347 N N . GLU B 2 51 ? 28.939 64.631 29.859 1.00 51.92 69 GLU G N 1
ATOM 1348 C CA . GLU B 2 51 ? 30.046 65.532 29.585 1.00 52.40 69 GLU G CA 1
ATOM 1349 C C . GLU B 2 51 ? 29.717 66.981 29.935 1.00 50.60 69 GLU G C 1
ATOM 1350 O O . GLU B 2 51 ? 28.557 67.406 29.904 1.00 45.73 69 GLU G O 1
ATOM 1356 N N . ASP B 2 52 ? 30.750 67.732 30.285 1.00 49.65 70 ASP G N 1
ATOM 1357 C CA . ASP B 2 52 ? 30.574 69.130 30.606 1.00 50.55 70 ASP G CA 1
ATOM 1358 C C . ASP B 2 52 ? 30.497 69.890 29.299 1.00 48.66 70 ASP G C 1
ATOM 1359 O O . ASP B 2 52 ? 30.996 69.436 28.272 1.00 50.21 70 ASP G O 1
ATOM 1364 N N . ARG B 2 53 ? 29.844 71.038 29.335 1.00 46.06 71 ARG G N 1
ATOM 1365 C CA . ARG B 2 53 ? 29.752 71.887 28.165 1.00 44.53 71 ARG G CA 1
ATOM 1366 C C . ARG B 2 53 ? 29.646 73.302 28.710 1.00 44.74 71 ARG G C 1
ATOM 1367 O O . ARG B 2 53 ? 29.472 73.485 29.918 1.00 41.10 71 ARG G O 1
ATOM 1375 N N . ASP B 2 54 ? 29.786 74.298 27.839 1.00 43.30 72 ASP G N 1
ATOM 1376 C CA . ASP B 2 54 ? 29.717 75.695 28.265 1.00 45.31 72 ASP G CA 1
ATOM 1377 C C . ASP B 2 54 ? 28.387 75.947 28.969 1.00 41.49 72 ASP G C 1
ATOM 1378 O O . ASP B 2 54 ? 27.333 75.605 28.446 1.00 42.52 72 ASP G O 1
ATOM 1383 N N . VAL B 2 55 ? 28.455 76.546 30.153 1.00 40.76 73 VAL G N 1
ATOM 1384 C CA . VAL B 2 55 ? 27.278 76.811 30.969 1.00 46.24 73 VAL G CA 1
ATOM 1385 C C . VAL B 2 55 ? 26.609 78.174 30.757 1.00 48.81 73 VAL G C 1
ATOM 1386 O O . VAL B 2 55 ? 27.113 79.192 31.245 1.00 49.92 73 VAL G O 1
ATOM 1390 N N . LYS B 2 56 ? 25.466 78.180 30.062 1.00 45.06 74 LYS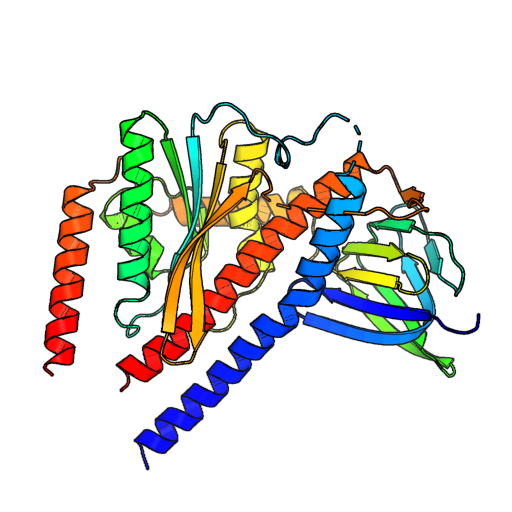 G N 1
ATOM 1391 C CA . LYS B 2 56 ? 24.713 79.417 29.795 1.00 42.05 74 LYS G CA 1
ATOM 1392 C C . LYS B 2 56 ? 23.489 79.562 30.700 1.00 43.19 74 LYS G C 1
ATOM 1393 O O . LYS B 2 56 ? 23.102 80.673 31.042 1.00 44.76 74 LYS G O 1
ATOM 1399 N N . ARG B 2 57 ? 22.863 78.448 31.065 1.00 40.90 75 ARG G N 1
ATOM 1400 C CA . ARG B 2 57 ? 21.701 78.504 31.951 1.00 38.37 75 ARG G CA 1
ATOM 1401 C C . ARG B 2 57 ? 21.762 77.284 32.864 1.00 38.47 75 ARG G C 1
ATOM 1402 O O . ARG B 2 57 ? 22.210 76.218 32.435 1.00 34.74 75 ARG G O 1
ATOM 1410 N N . VAL B 2 58 ? 21.315 77.440 34.109 1.00 37.52 76 VAL G N 1
ATOM 1411 C CA . VAL B 2 58 ? 21.315 76.348 35.080 1.00 39.59 76 VAL G CA 1
ATOM 1412 C C . VAL B 2 58 ? 19.924 76.056 35.633 1.00 43.91 76 VAL G C 1
ATOM 1413 O O . VAL B 2 58 ? 19.063 76.949 35.702 1.00 38.04 76 VAL G O 1
ATOM 1417 N N . GLY B 2 59 ? 19.718 74.807 36.044 1.00 40.78 77 GLY G N 1
ATOM 1418 C CA . GLY B 2 59 ? 18.431 74.409 36.577 1.00 39.09 77 GLY G CA 1
ATOM 1419 C C . GLY B 2 59 ? 18.459 73.789 37.964 1.00 38.50 77 GLY G C 1
ATOM 1420 O O . GLY B 2 59 ? 19.372 73.012 38.293 1.00 36.50 77 GLY G O 1
ATOM 1421 N N . TYR B 2 60 ? 17.455 74.130 38.776 1.00 35.91 78 TYR G N 1
ATOM 1422 C CA . TYR B 2 60 ? 17.332 73.585 40.129 1.00 34.91 78 TYR G CA 1
ATOM 1423 C C . TYR B 2 60 ? 15.975 72.921 40.430 1.00 36.63 78 TYR G C 1
ATOM 1424 O O . TYR B 2 60 ? 14.907 73.496 40.157 1.00 32.91 78 TYR G O 1
ATOM 1433 N N . LEU B 2 61 ? 16.031 71.704 40.974 1.00 31.56 79 LEU G N 1
ATOM 1434 C CA . LEU B 2 61 ? 14.839 70.992 41.420 1.00 28.63 79 LEU G CA 1
ATOM 1435 C C . LEU B 2 61 ? 14.947 71.277 42.911 1.00 27.88 79 LEU G C 1
ATOM 1436 O O . LEU B 2 61 ? 15.854 70.801 43.592 1.00 29.03 79 LEU G O 1
ATOM 1441 N N . VAL B 2 62 ? 14.011 72.078 43.402 1.00 27.90 80 VAL G N 1
ATOM 1442 C CA . VAL B 2 62 ? 14.018 72.513 44.783 1.00 25.86 80 VAL G CA 1
ATOM 1443 C C . VAL B 2 62 ? 12.973 71.836 45.636 1.00 27.68 80 VAL G C 1
ATOM 1444 O O . VAL B 2 62 ? 11.769 71.870 45.321 1.00 30.82 80 VAL G O 1
ATOM 1448 N N . VAL B 2 63 ? 13.442 71.237 46.727 1.00 26.95 81 VAL G N 1
ATOM 1449 C CA . VAL B 2 63 ? 12.563 70.563 47.657 1.00 29.05 81 VAL G CA 1
ATOM 1450 C C . VAL B 2 63 ? 12.310 71.376 48.932 1.00 26.08 81 VAL G C 1
ATOM 1451 O O . VAL B 2 63 ? 13.185 71.585 49.757 1.00 30.59 81 VAL G O 1
ATOM 1455 N N . SER B 2 64 ? 11.077 71.822 49.076 1.00 28.15 82 SER G N 1
ATOM 1456 C CA . SER B 2 64 ? 10.673 72.559 50.254 1.00 31.50 82 SER G CA 1
ATOM 1457 C C . SER B 2 64 ? 9.536 71.723 50.839 1.00 32.45 82 SER G C 1
ATOM 1458 O O . SER B 2 64 ? 8.996 70.863 50.154 1.00 32.37 82 SER G O 1
ATOM 1461 N N . THR B 2 65 ? 9.178 71.948 52.092 1.00 30.98 83 THR G N 1
ATOM 1462 C CA . THR B 2 65 ? 8.065 71.199 52.681 1.00 32.22 83 THR G CA 1
ATOM 1463 C C . THR B 2 65 ? 6.726 71.782 52.217 1.00 30.19 83 THR G C 1
ATOM 1464 O O . THR B 2 65 ? 6.666 72.864 51.617 1.00 28.18 83 THR G O 1
ATOM 1468 N N . ASP B 2 66 ? 5.651 71.058 52.507 1.00 27.64 84 ASP G N 1
ATOM 1469 C CA . ASP B 2 66 ? 4.301 71.522 52.188 1.00 31.98 84 ASP G CA 1
ATOM 1470 C C . ASP B 2 66 ? 3.688 72.158 53.439 1.00 33.59 84 ASP G C 1
ATOM 1471 O O . ASP B 2 66 ? 2.711 72.900 53.351 1.00 35.09 84 ASP G O 1
ATOM 1476 N N . ARG B 2 67 ? 4.269 71.861 54.598 1.00 31.92 85 ARG G N 1
ATOM 1477 C CA . ARG B 2 67 ? 3.731 72.343 55.874 1.00 35.89 85 ARG G CA 1
ATOM 1478 C C . ARG B 2 67 ? 4.710 73.119 56.759 1.00 34.72 85 ARG G C 1
ATOM 1479 O O . ARG B 2 67 ? 5.918 72.926 56.688 1.00 33.67 85 ARG G O 1
ATOM 1487 N N . GLY B 2 68 ? 4.157 73.981 57.607 1.00 35.55 86 GLY G N 1
ATOM 1488 C CA . GLY B 2 68 ? 4.971 74.798 58.491 1.00 33.96 86 GLY G CA 1
ATOM 1489 C C . GLY B 2 68 ? 5.410 74.088 59.756 1.00 38.86 86 GLY G C 1
ATOM 1490 O O . GLY B 2 68 ? 5.460 72.855 59.816 1.00 34.57 86 GLY G O 1
ATOM 1491 N N . LEU B 2 69 ? 5.715 74.882 60.780 1.00 37.31 87 LEU G N 1
ATOM 1492 C CA . LEU B 2 69 ? 6.179 74.355 62.054 1.00 38.43 87 LEU G CA 1
ATOM 1493 C C . LEU B 2 69 ? 7.331 73.358 61.884 1.00 42.19 87 LEU G C 1
ATOM 1494 O O . LEU B 2 69 ? 7.265 72.236 62.394 1.00 39.71 87 LEU G O 1
ATOM 1499 N N . CYS B 2 70 ? 8.367 73.769 61.153 1.00 38.07 88 CYS G N 1
ATOM 1500 C CA . CYS B 2 70 ? 9.541 72.937 60.935 1.00 36.27 88 CYS G CA 1
ATOM 1501 C C . CYS B 2 70 ? 10.761 73.816 61.116 1.00 34.48 88 CYS G C 1
ATOM 1502 O O . CYS B 2 70 ? 11.767 73.664 60.427 1.00 33.27 88 CYS G O 1
ATOM 1505 N N . GLY B 2 71 ? 10.674 74.755 62.051 1.00 38.02 89 GLY G N 1
ATOM 1506 C CA . GLY B 2 71 ? 11.804 75.639 62.285 1.00 30.52 89 GLY G CA 1
ATOM 1507 C C . GLY B 2 71 ? 12.359 76.275 61.020 1.00 31.63 89 GLY G C 1
ATOM 1508 O O . GLY B 2 71 ? 11.600 76.776 60.172 1.00 34.02 89 GLY G O 1
ATOM 1509 N N . GLY B 2 72 ? 13.686 76.264 60.892 1.00 30.98 90 GLY G N 1
ATOM 1510 C CA . GLY B 2 72 ? 14.334 76.851 59.733 1.00 33.50 90 GLY G CA 1
ATOM 1511 C C . GLY B 2 72 ? 14.730 75.877 58.624 1.00 33.43 90 GLY G C 1
ATOM 1512 O O . GLY B 2 72 ? 15.630 76.185 57.823 1.00 32.71 90 GLY G O 1
ATOM 1513 N N . LEU B 2 73 ? 14.057 74.726 58.545 1.00 32.94 91 LEU G N 1
ATOM 1514 C CA . LEU B 2 73 ? 14.382 73.723 57.511 1.00 34.09 91 LEU G CA 1
ATOM 1515 C C . LEU B 2 73 ? 14.352 74.315 56.103 1.00 31.79 91 LEU G C 1
ATOM 1516 O O . LEU B 2 73 ? 15.310 74.149 55.337 1.00 31.49 91 LEU G O 1
ATOM 1521 N N . ASN B 2 74 ? 13.261 75.005 55.755 1.00 28.94 92 ASN G N 1
ATOM 1522 C CA . ASN B 2 74 ? 13.160 75.623 54.433 1.00 31.52 92 ASN G CA 1
ATOM 1523 C C . ASN B 2 74 ? 14.046 76.856 54.330 1.00 29.72 92 ASN G C 1
ATOM 1524 O O . ASN B 2 74 ? 14.795 77.008 53.376 1.00 31.98 92 ASN G O 1
ATOM 1529 N N . ILE B 2 75 ? 13.967 77.722 55.339 1.00 36.58 93 ILE G N 1
ATOM 1530 C CA . ILE B 2 75 ? 14.743 78.971 55.393 1.00 37.98 93 ILE G CA 1
ATOM 1531 C C . ILE B 2 75 ? 16.224 78.771 55.116 1.00 35.40 93 ILE G C 1
ATOM 1532 O O . ILE B 2 75 ? 16.802 79.448 54.269 1.00 37.68 93 ILE G O 1
ATOM 1537 N N . ASN B 2 76 ? 16.849 77.854 55.844 1.00 35.13 94 ASN G N 1
ATOM 1538 C CA . ASN B 2 76 ? 18.268 77.624 55.641 1.00 38.42 94 ASN G CA 1
ATOM 1539 C C . ASN B 2 76 ? 18.589 77.097 54.253 1.00 37.28 94 ASN G C 1
ATOM 1540 O O . ASN B 2 76 ? 19.622 77.438 53.684 1.00 38.82 94 ASN G O 1
ATOM 1545 N N . LEU B 2 77 ? 17.694 76.298 53.686 1.00 33.10 95 LEU G N 1
ATOM 1546 C CA . LEU B 2 77 ? 17.931 75.764 52.351 1.00 32.33 95 LEU G CA 1
ATOM 1547 C C . LEU B 2 77 ? 17.798 76.891 51.321 1.00 35.70 95 LEU G C 1
ATOM 1548 O O . LEU B 2 77 ? 18.660 77.052 50.453 1.00 34.10 95 LEU G O 1
ATOM 1553 N N . PHE B 2 78 ? 16.729 77.678 51.431 1.00 34.32 96 PHE G N 1
ATOM 1554 C CA . PHE B 2 78 ? 16.488 78.785 50.502 1.00 37.75 96 PHE G CA 1
ATOM 1555 C C . PHE B 2 78 ? 17.691 79.726 50.516 1.00 38.40 96 PHE G C 1
ATOM 1556 O O . PHE B 2 78 ? 18.173 80.170 49.479 1.00 37.67 96 PHE G O 1
ATOM 1564 N N . LYS B 2 79 ? 18.181 80.013 51.708 1.00 37.15 97 LYS G N 1
ATOM 1565 C CA . LYS B 2 79 ? 19.337 80.882 51.856 1.00 42.61 97 LYS G CA 1
ATOM 1566 C C . LYS B 2 79 ? 20.510 80.329 51.026 1.00 40.20 97 LYS G C 1
ATOM 1567 O O . LYS B 2 79 ? 21.116 81.050 50.233 1.00 37.81 97 LYS G O 1
ATOM 1573 N N . LYS B 2 80 ? 20.818 79.046 51.202 1.00 41.60 98 LYS G N 1
ATOM 1574 C CA . LYS B 2 80 ? 21.926 78.438 50.478 1.00 36.27 98 LYS G CA 1
ATOM 1575 C C . LYS B 2 80 ? 21.718 78.491 48.957 1.00 37.46 98 LYS G C 1
ATOM 1576 O O . LYS B 2 80 ? 22.663 78.760 48.211 1.00 36.94 98 LYS G O 1
ATOM 1582 N N . LEU B 2 81 ? 20.487 78.268 48.499 1.00 36.13 99 LEU G N 1
ATOM 1583 C CA . LEU B 2 81 ? 20.181 78.297 47.062 1.00 38.41 99 LEU G CA 1
ATOM 1584 C C . LEU B 2 81 ? 20.281 79.712 46.450 1.00 36.47 99 LEU G C 1
ATOM 1585 O O . LEU B 2 81 ? 20.792 79.892 45.332 1.00 37.08 99 LEU G O 1
ATOM 1590 N N . LEU B 2 82 ? 19.781 80.711 47.167 1.00 34.34 100 LEU G N 1
ATOM 1591 C CA . LEU B 2 82 ? 19.835 82.092 46.670 1.00 38.90 100 LEU G CA 1
ATOM 1592 C C . LEU B 2 82 ? 21.282 82.533 46.481 1.00 35.91 100 LEU G C 1
ATOM 1593 O O . LEU B 2 82 ? 21.620 83.179 45.483 1.00 38.44 100 LEU G O 1
ATOM 1598 N N . ALA B 2 83 ? 22.140 82.181 47.433 1.00 38.13 101 ALA G N 1
ATOM 1599 C CA . ALA B 2 83 ? 23.547 82.540 47.318 1.00 41.88 101 ALA G CA 1
ATOM 1600 C C . ALA B 2 83 ? 24.098 81.979 46.000 1.00 42.52 101 ALA G C 1
ATOM 1601 O O . ALA B 2 83 ? 24.760 82.689 45.237 1.00 39.36 101 ALA G O 1
ATOM 1603 N N . GLU B 2 84 ? 23.803 80.716 45.709 1.00 34.16 102 GLU G N 1
ATOM 1604 C CA . GLU B 2 84 ? 24.313 80.125 44.477 1.00 35.45 102 GLU G CA 1
ATOM 1605 C C . GLU B 2 84 ? 23.689 80.705 43.213 1.00 37.48 102 GLU G C 1
ATOM 1606 O O . GLU B 2 84 ? 24.383 80.909 42.207 1.00 44.71 102 GLU G O 1
ATOM 1612 N N . MET B 2 85 ? 22.389 80.975 43.254 1.00 35.09 103 MET G N 1
ATOM 1613 C CA . MET B 2 85 ? 21.718 81.531 42.078 1.00 36.84 103 MET G CA 1
ATOM 1614 C C . MET B 2 85 ? 22.359 82.875 41.690 1.00 36.84 103 MET G C 1
ATOM 1615 O O . MET B 2 85 ? 22.649 83.129 40.511 1.00 37.29 103 MET G O 1
ATOM 1620 N N . LYS B 2 86 ? 22.581 83.723 42.691 1.00 35.35 104 LYS G N 1
ATOM 1621 C CA . LYS B 2 86 ? 23.142 85.046 42.457 1.00 40.57 104 LYS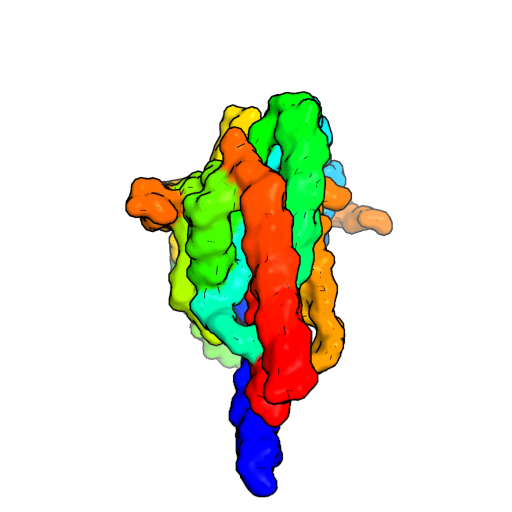 G CA 1
ATOM 1622 C C . LYS B 2 86 ? 24.514 84.967 41.812 1.00 41.51 104 LYS G C 1
ATOM 1623 O O . LYS B 2 86 ? 24.790 85.703 40.863 1.00 46.14 104 LYS G O 1
ATOM 1629 N N . THR B 2 87 ? 25.376 84.075 42.299 1.00 44.09 105 THR G N 1
ATOM 1630 C CA . THR B 2 87 ? 26.689 83.973 41.691 1.00 42.13 105 THR G CA 1
ATOM 1631 C C . THR B 2 87 ? 26.537 83.637 40.209 1.00 44.03 105 THR G C 1
ATOM 1632 O O . THR B 2 87 ? 27.367 84.052 39.399 1.00 42.79 105 THR G O 1
ATOM 1636 N N . TRP B 2 88 ? 25.479 82.906 39.844 1.00 40.34 106 TRP G N 1
ATOM 1637 C CA . TRP B 2 88 ? 25.253 82.548 38.426 1.00 37.71 106 TRP G CA 1
ATOM 1638 C C . TRP B 2 88 ? 24.701 83.726 37.635 1.00 40.83 106 TRP G C 1
ATOM 1639 O O . TRP B 2 88 ? 25.208 84.070 36.547 1.00 35.16 106 TRP G O 1
ATOM 1650 N N . THR B 2 89 ? 23.641 84.331 38.164 1.00 37.25 107 THR G N 1
ATOM 1651 C CA . THR B 2 89 ? 23.022 85.441 37.459 1.00 39.59 107 THR G CA 1
ATOM 1652 C C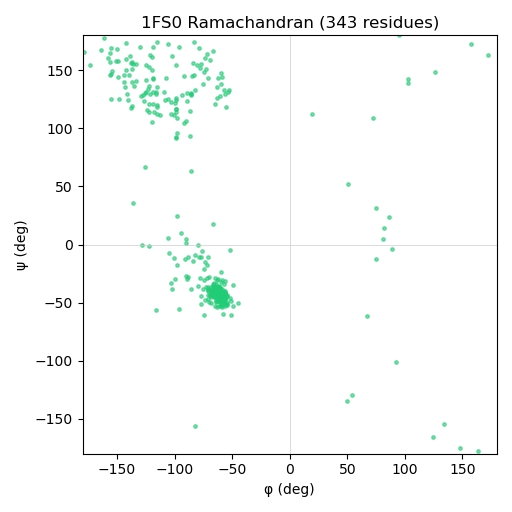 . THR B 2 89 ? 23.962 86.632 37.363 1.00 38.87 107 THR G C 1
ATOM 1653 O O . THR B 2 89 ? 23.866 87.414 36.411 1.00 41.73 107 THR G O 1
ATOM 1657 N N . ASP B 2 90 ? 24.868 86.773 38.333 1.00 39.71 108 ASP G N 1
ATOM 1658 C CA . ASP B 2 90 ? 25.849 87.856 38.292 1.00 44.90 108 ASP G CA 1
ATOM 1659 C C . ASP B 2 90 ? 26.726 87.690 37.056 1.00 45.89 108 ASP G C 1
ATOM 1660 O O . ASP B 2 90 ? 27.209 88.665 36.499 1.00 47.30 108 ASP G O 1
ATOM 1665 N N . LYS B 2 91 ? 26.915 86.442 36.629 1.00 46.13 109 LYS G N 1
ATOM 1666 C CA . LYS B 2 91 ? 27.746 86.106 35.468 1.00 42.56 109 LYS G CA 1
ATOM 1667 C C . LYS B 2 91 ? 26.953 85.983 34.168 1.00 43.24 109 LYS G C 1
ATOM 1668 O O . LYS B 2 91 ? 27.486 85.528 33.158 1.00 42.64 109 LYS G O 1
ATOM 1674 N N . GLY B 2 92 ? 25.684 86.379 34.180 1.00 42.72 110 GLY G N 1
ATOM 1675 C CA . GLY B 2 92 ? 24.885 86.280 32.967 1.00 41.01 110 GLY G CA 1
ATOM 1676 C C . GLY B 2 92 ? 24.283 84.903 32.689 1.00 42.53 110 GLY G C 1
ATOM 1677 O O . GLY B 2 92 ? 23.811 84.640 31.578 1.00 39.28 110 GLY G O 1
ATOM 1678 N N . VAL B 2 93 ? 24.297 84.024 33.690 1.00 42.84 111 VAL G N 1
ATOM 1679 C CA . VAL B 2 93 ? 23.748 82.662 33.566 1.00 41.60 111 VAL G CA 1
ATOM 1680 C C . VAL B 2 93 ? 22.346 82.627 34.168 1.00 38.36 111 VAL G C 1
ATOM 1681 O O . VAL B 2 93 ? 22.187 82.855 35.366 1.00 37.04 111 VAL G O 1
ATOM 1685 N N . GLN B 2 94 ? 21.342 82.342 33.332 1.00 39.60 112 GLN G N 1
ATOM 1686 C CA . GLN B 2 94 ? 19.946 82.292 33.767 1.00 39.94 112 GLN G CA 1
ATOM 1687 C C . GLN B 2 94 ? 19.633 81.023 34.576 1.00 43.92 112 GLN G C 1
ATOM 1688 O O . GLN B 2 94 ? 20.229 79.966 34.354 1.00 42.14 112 GLN G O 1
ATOM 1694 N N . CYS B 2 95 ? 18.704 81.137 35.523 1.00 44.27 113 CYS G N 1
ATOM 1695 C CA . CYS B 2 95 ? 18.323 79.999 36.359 1.00 39.71 113 CYS G CA 1
ATOM 1696 C C . CYS B 2 95 ? 16.850 79.669 36.262 1.00 38.36 113 CYS G C 1
ATOM 1697 O O . CYS B 2 95 ? 16.003 80.554 36.398 1.00 38.57 113 CYS G O 1
ATOM 1700 N N . ASP B 2 96 ? 16.549 78.395 36.024 1.00 34.55 114 ASP G N 1
ATOM 1701 C CA . ASP B 2 96 ? 15.179 77.907 35.977 1.00 30.63 114 ASP G CA 1
ATOM 1702 C C . ASP B 2 96 ? 14.968 77.084 37.257 1.00 37.41 114 ASP G C 1
ATOM 1703 O O . ASP B 2 96 ? 15.890 76.398 37.729 1.00 36.83 114 ASP G O 1
ATOM 1708 N N . LEU B 2 97 ? 13.771 77.160 37.827 1.00 34.38 115 LEU G N 1
ATOM 1709 C CA . LEU B 2 97 ? 13.483 76.425 39.048 1.00 34.07 115 LEU G CA 1
ATOM 1710 C C . LEU B 2 97 ? 12.281 75.502 38.890 1.00 33.66 115 LEU G C 1
ATOM 1711 O O . LEU B 2 97 ? 11.256 75.897 38.346 1.00 35.22 115 LEU G O 1
ATOM 1716 N N . ALA B 2 98 ? 12.431 74.265 39.352 1.00 33.29 116 ALA G N 1
ATOM 1717 C CA . ALA B 2 98 ? 11.335 73.287 39.329 1.00 34.66 116 ALA G CA 1
ATOM 1718 C C . ALA B 2 98 ? 11.089 73.151 40.829 1.00 32.56 116 ALA G C 1
ATOM 1719 O O . ALA B 2 98 ? 11.937 72.628 41.557 1.00 32.57 116 ALA G O 1
ATOM 1721 N N . MET B 2 99 ? 9.939 73.645 41.279 1.00 28.21 117 MET G N 1
ATOM 1722 C CA . MET B 2 99 ? 9.595 73.682 42.693 1.00 27.23 117 MET G CA 1
ATOM 1723 C C . MET B 2 99 ? 8.794 72.506 43.214 1.00 27.79 117 MET G C 1
ATOM 1724 O O . MET B 2 99 ? 7.764 72.161 42.656 1.00 33.61 117 MET G O 1
ATOM 1729 N N . ILE B 2 100 ? 9.273 71.906 44.295 1.00 30.29 118 ILE G N 1
ATOM 1730 C CA . ILE B 2 100 ? 8.589 70.783 44.919 1.00 28.16 118 ILE G CA 1
ATOM 1731 C C . ILE B 2 100 ? 8.163 71.257 46.308 1.00 29.92 118 ILE G C 1
ATOM 1732 O O . ILE B 2 100 ? 9.009 71.624 47.129 1.00 30.14 118 ILE G O 1
ATOM 1737 N N . GLY B 2 101 ? 6.856 71.282 46.569 1.00 27.09 119 GLY G N 1
ATOM 1738 C CA . GLY B 2 101 ? 6.386 71.718 47.868 1.00 31.98 119 GLY G CA 1
ATOM 1739 C C . GLY B 2 101 ? 5.834 73.139 47.896 1.00 33.57 119 GLY G C 1
ATOM 1740 O O . GLY B 2 101 ? 6.353 74.045 47.241 1.00 32.63 119 GLY G O 1
ATOM 1741 N N . SER B 2 102 ? 4.783 73.316 48.685 1.00 34.66 120 SER G N 1
ATOM 1742 C CA . SER B 2 102 ? 4.085 74.586 48.831 1.00 35.40 120 SER G CA 1
ATOM 1743 C C . SER B 2 102 ? 4.899 75.746 49.355 1.00 31.01 120 SER G C 1
ATOM 1744 O O . SER B 2 102 ? 4.822 76.842 48.809 1.00 35.01 120 SER G O 1
ATOM 1747 N N . LYS B 2 103 ? 5.634 75.535 50.439 1.00 31.54 121 LYS G N 1
ATOM 1748 C CA . LYS B 2 103 ? 6.438 76.615 51.008 1.00 31.86 121 LYS G CA 1
ATOM 1749 C C . LYS B 2 103 ? 7.368 77.221 49.965 1.00 38.21 121 LYS G C 1
ATOM 1750 O O . LYS B 2 103 ? 7.506 78.443 49.876 1.00 27.30 121 LYS G O 1
ATOM 1756 N N . GLY B 2 104 ? 8.002 76.362 49.173 1.00 33.19 122 GLY G N 1
ATOM 1757 C CA . GLY B 2 104 ? 8.926 76.843 48.161 1.00 32.48 122 GLY G CA 1
ATOM 1758 C C . GLY B 2 104 ? 8.213 77.646 47.098 1.00 35.76 122 GLY G C 1
ATOM 1759 O O . GLY B 2 104 ? 8.717 78.676 46.622 1.00 35.81 122 GLY G O 1
ATOM 1760 N N . VAL B 2 105 ? 7.026 77.187 46.730 1.00 30.22 123 VAL G N 1
ATOM 1761 C CA . VAL B 2 105 ? 6.258 77.879 45.717 1.00 29.82 123 VAL G CA 1
ATOM 1762 C C . VAL B 2 105 ? 5.839 79.251 46.212 1.00 35.46 123 VAL G C 1
ATOM 1763 O O . VAL B 2 105 ? 5.927 80.243 45.473 1.00 33.58 123 VAL G O 1
ATOM 1767 N N . SER B 2 106 ? 5.406 79.336 47.459 1.00 31.04 124 SER G N 1
ATOM 1768 C CA . SER B 2 106 ? 4.989 80.635 47.938 1.00 38.58 124 SER G CA 1
ATOM 1769 C C . SER B 2 106 ? 6.213 81.543 48.123 1.00 41.53 124 SER G C 1
ATOM 1770 O O . SER B 2 106 ? 6.167 82.722 47.755 1.00 42.03 124 SER G O 1
ATOM 1773 N N . PHE B 2 107 ? 7.322 81.010 48.639 1.00 38.31 125 PHE G N 1
ATOM 1774 C CA . PHE B 2 107 ? 8.500 81.864 48.820 1.00 38.16 125 PHE G CA 1
ATOM 1775 C C . PHE B 2 107 ? 8.970 82.479 47.497 1.00 39.72 125 PHE G C 1
ATOM 1776 O O . PHE B 2 107 ? 9.167 83.701 47.407 1.00 36.91 125 PHE G O 1
ATOM 1784 N N . PHE B 2 108 ? 9.136 81.657 46.462 1.00 33.33 126 PHE G N 1
ATOM 1785 C CA . PHE B 2 108 ? 9.596 82.203 45.199 1.00 37.04 126 PHE G CA 1
ATOM 1786 C C . PHE B 2 108 ? 8.616 83.036 44.412 1.00 41.19 126 PHE G C 1
ATOM 1787 O O . PHE B 2 108 ? 9.030 83.924 43.668 1.00 44.77 126 PHE G O 1
ATOM 1795 N N . ASN B 2 109 ? 7.324 82.770 44.551 1.00 40.51 127 ASN G N 1
ATOM 1796 C CA . ASN B 2 109 ? 6.360 83.603 43.856 1.00 42.25 127 ASN G CA 1
ATOM 1797 C C . ASN B 2 109 ? 6.577 85.012 44.434 1.00 45.97 127 ASN G C 1
ATOM 1798 O O . ASN B 2 109 ? 6.509 86.021 43.734 1.00 42.75 127 ASN G O 1
ATOM 1803 N N . SER B 2 110 ? 6.856 85.061 45.727 1.00 44.69 128 SER G N 1
ATOM 1804 C CA . SER B 2 110 ? 7.050 86.321 46.416 1.00 44.35 128 SER G CA 1
ATOM 1805 C C . SER B 2 110 ? 8.331 87.082 46.061 1.00 45.51 128 SER G C 1
ATOM 1806 O O . SER B 2 110 ? 8.271 88.272 45.754 1.00 45.20 128 SER G O 1
ATOM 1809 N N . VAL B 2 111 ? 9.480 86.404 46.078 1.00 40.01 129 VAL G N 1
ATOM 1810 C CA . VAL B 2 111 ? 10.745 87.076 45.804 1.00 38.08 129 VAL G CA 1
ATOM 1811 C C . VAL B 2 111 ? 11.175 87.092 44.350 1.00 37.41 129 VAL G C 1
ATOM 1812 O O . VAL B 2 111 ? 12.227 87.637 44.009 1.00 41.35 129 VAL G O 1
ATOM 1816 N N . GLY B 2 112 ? 10.355 86.519 43.483 1.00 30.90 130 GLY G N 1
ATOM 1817 C CA . GLY B 2 112 ? 10.717 86.468 42.081 1.00 35.99 130 GLY G CA 1
ATOM 1818 C C . GLY B 2 112 ? 11.383 85.122 41.855 1.00 40.66 130 GLY G C 1
ATOM 1819 O O . GLY B 2 112 ? 11.542 84.332 42.786 1.00 42.86 130 GLY G O 1
ATOM 1820 N N . GLY B 2 113 ? 11.798 84.857 40.630 1.00 38.64 131 GLY G N 1
ATOM 1821 C CA . GLY B 2 113 ? 12.410 83.572 40.358 1.00 41.13 131 GLY G CA 1
ATOM 1822 C C . GLY B 2 113 ? 11.626 82.997 39.211 1.00 37.47 131 GLY G C 1
ATOM 1823 O O . GLY B 2 113 ? 10.429 83.270 39.081 1.00 39.34 131 GLY G O 1
ATOM 1824 N N . ASN B 2 114 ? 12.288 82.220 38.366 1.00 36.61 132 ASN G N 1
ATOM 1825 C CA . ASN B 2 114 ? 11.610 81.636 37.221 1.00 36.33 132 ASN G CA 1
ATOM 1826 C C . ASN B 2 114 ? 11.222 80.180 37.547 1.00 36.05 132 ASN G C 1
ATOM 1827 O O . ASN B 2 114 ? 12.014 79.242 37.354 1.00 36.51 132 ASN G O 1
ATOM 1832 N N . VAL B 2 115 ? 10.010 80.002 38.067 1.00 35.84 133 VAL G N 1
ATOM 1833 C CA . VAL B 2 115 ? 9.519 78.676 38.392 1.00 36.95 133 VAL G CA 1
ATOM 1834 C C . VAL B 2 115 ? 8.822 78.175 37.157 1.00 35.74 133 VAL G C 1
ATOM 1835 O O . VAL B 2 115 ? 7.726 78.622 36.842 1.00 32.08 133 VAL G O 1
ATOM 1839 N N . VAL B 2 116 ? 9.462 77.241 36.468 1.00 35.15 134 VAL G N 1
ATOM 1840 C CA . VAL B 2 116 ? 8.927 76.691 35.223 1.00 31.59 134 VAL G CA 1
ATOM 1841 C C . VAL B 2 116 ? 8.005 75.490 35.402 1.00 31.99 134 VAL G C 1
ATOM 1842 O O . VAL B 2 116 ? 7.350 75.057 34.459 1.00 29.16 134 VAL G O 1
ATOM 1846 N N . ALA B 2 117 ? 7.951 74.945 36.610 1.00 30.17 135 ALA G N 1
ATOM 1847 C CA . ALA B 2 117 ? 7.084 73.795 36.857 1.00 31.92 135 ALA G CA 1
ATOM 1848 C C . ALA B 2 117 ? 7.102 73.487 38.349 1.00 30.79 135 ALA G C 1
ATOM 1849 O O . ALA B 2 117 ? 8.063 73.806 39.041 1.00 29.85 135 ALA G O 1
ATOM 1851 N N . GLN B 2 118 ? 6.043 72.871 38.853 1.00 29.23 136 GLN G N 1
ATOM 1852 C CA . GLN B 2 118 ? 5.998 72.591 40.269 1.00 30.44 136 GLN G CA 1
ATOM 1853 C C . GLN B 2 118 ? 5.072 71.427 40.582 1.00 28.21 136 GLN G C 1
ATOM 1854 O O . GLN B 2 118 ? 4.268 71.021 39.757 1.00 30.40 136 GLN G O 1
ATOM 1860 N N . VAL B 2 119 ? 5.222 70.903 41.798 1.00 28.36 137 VAL G N 1
ATOM 1861 C CA . VAL B 2 119 ? 4.332 69.878 42.327 1.00 27.88 137 VAL G CA 1
ATOM 1862 C C . VAL B 2 119 ? 4.292 70.136 43.834 1.00 24.90 137 VAL G C 1
ATOM 1863 O O . VAL B 2 119 ? 5.341 70.225 44.478 1.00 25.17 137 VAL G O 1
ATOM 1867 N N . THR B 2 120 ? 3.089 70.295 44.378 1.00 26.39 138 THR G N 1
ATOM 1868 C CA . THR B 2 120 ? 2.928 70.545 45.802 1.00 28.87 138 THR G CA 1
ATOM 1869 C C . THR B 2 120 ? 1.889 69.586 46.387 1.00 26.19 138 THR G C 1
ATOM 1870 O O . THR B 2 120 ? 1.192 68.882 45.654 1.00 25.13 138 THR G O 1
ATOM 1874 N N . GLY B 2 121 ? 1.807 69.566 47.715 1.00 27.87 139 GLY G N 1
ATOM 1875 C CA . GLY B 2 121 ? 0.819 68.749 48.385 1.00 35.94 139 GLY G CA 1
ATOM 1876 C C . GLY B 2 121 ? 1.026 67.252 48.452 1.00 39.47 139 GLY G C 1
ATOM 1877 O O . GLY B 2 121 ? 0.047 66.513 48.432 1.00 47.71 139 GLY G O 1
ATOM 1878 N N . MET B 2 122 ? 2.271 66.792 48.500 1.00 36.60 140 MET G N 1
ATOM 1879 C CA . MET B 2 122 ? 2.513 65.356 48.621 1.00 35.29 140 MET G CA 1
ATOM 1880 C C . MET B 2 122 ? 2.571 64.981 50.103 1.00 37.57 140 MET G C 1
ATOM 1881 O O . MET B 2 122 ? 2.217 63.879 50.488 1.00 37.01 140 MET G O 1
ATOM 1886 N N . GLY B 2 123 ? 3.002 65.916 50.936 1.00 33.74 141 GLY G N 1
ATOM 1887 C CA . GLY B 2 123 ? 3.045 65.659 52.363 1.00 31.45 141 GLY G CA 1
ATOM 1888 C C . GLY B 2 123 ? 3.812 64.422 52.797 1.00 28.10 141 GLY G C 1
ATOM 1889 O O . GLY B 2 123 ? 4.962 64.219 52.404 1.00 29.33 141 GLY G O 1
ATOM 1890 N N . ASP B 2 124 ? 3.179 63.595 53.623 1.00 27.95 142 ASP G N 1
ATOM 1891 C CA . ASP B 2 124 ? 3.830 62.381 54.125 1.00 26.88 142 ASP G CA 1
ATOM 1892 C C . ASP B 2 124 ? 3.901 61.250 53.100 1.00 29.55 142 ASP G C 1
ATOM 1893 O O . ASP B 2 124 ? 4.520 60.219 53.367 1.00 32.49 142 ASP G O 1
ATOM 1898 N N . ASN B 2 125 ? 3.281 61.445 51.937 1.00 26.50 143 ASN G N 1
ATOM 1899 C CA . ASN B 2 125 ? 3.264 60.410 50.904 1.00 29.32 143 ASN G CA 1
ATOM 1900 C C . ASN B 2 125 ? 3.761 60.842 49.533 1.00 27.45 143 ASN G C 1
ATOM 1901 O O . ASN B 2 125 ? 2.991 60.910 48.581 1.00 29.33 143 ASN G O 1
ATOM 1906 N N . PRO B 2 126 ? 5.055 61.166 49.419 1.00 27.53 144 PRO G N 1
ATOM 1907 C CA . PRO B 2 126 ? 5.573 61.582 48.112 1.00 28.78 144 PRO G CA 1
ATOM 1908 C C . PRO B 2 126 ? 5.639 60.345 47.223 1.00 33.34 144 PRO G C 1
ATOM 1909 O O . PRO B 2 126 ? 5.570 59.214 47.716 1.00 31.33 144 PRO G O 1
ATOM 1913 N N . SER B 2 127 ? 5.757 60.544 45.916 1.00 33.12 145 SER G N 1
ATOM 1914 C CA . SER B 2 127 ? 5.816 59.411 45.006 1.00 33.58 145 SER G CA 1
ATOM 1915 C C . SER B 2 127 ? 6.625 59.757 43.778 1.00 33.37 145 SER G C 1
ATOM 1916 O O . SER B 2 127 ? 6.804 60.932 43.440 1.00 33.04 145 SER G O 1
ATOM 1919 N N . LEU B 2 128 ? 7.128 58.731 43.108 1.00 31.44 146 LEU G N 1
ATOM 1920 C CA . LEU B 2 128 ? 7.888 58.959 41.903 1.00 30.59 146 LEU G CA 1
ATOM 1921 C C . LEU B 2 128 ? 6.957 59.518 40.856 1.00 26.78 146 LEU G C 1
ATOM 1922 O O . LEU B 2 128 ? 7.317 60.456 40.143 1.00 26.32 146 LEU G O 1
ATOM 1927 N N . SER B 2 129 ? 5.752 58.959 40.770 1.00 25.22 147 SER G N 1
ATOM 1928 C CA . SER B 2 129 ? 4.818 59.383 39.731 1.00 25.74 147 SER G CA 1
ATOM 1929 C C . SER B 2 129 ? 4.503 60.887 39.742 1.00 30.31 147 SER G C 1
ATOM 1930 O O . SER B 2 129 ? 4.286 61.480 38.698 1.00 27.46 147 SER G O 1
ATOM 1933 N N . GLU B 2 130 ? 4.469 61.501 40.914 1.00 28.51 148 GLU G N 1
ATOM 1934 C CA . GLU B 2 130 ? 4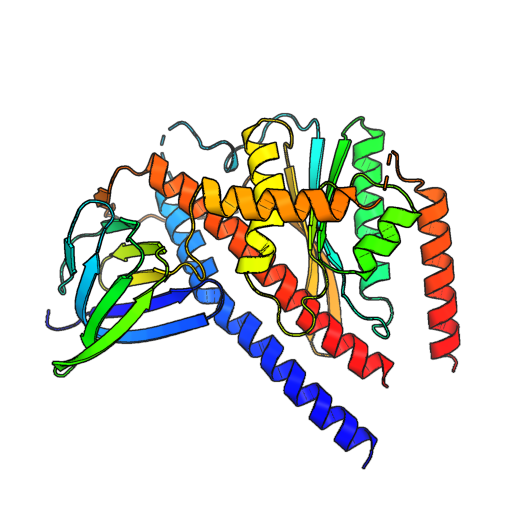.198 62.926 40.983 1.00 28.86 148 GLU G CA 1
ATOM 1935 C C . GLU B 2 130 ? 5.410 63.783 40.638 1.00 28.60 148 GLU G C 1
ATOM 1936 O O . GLU B 2 130 ? 5.284 64.996 40.453 1.00 29.79 148 GLU G O 1
ATOM 1942 N N . LEU B 2 131 ? 6.576 63.149 40.546 1.00 24.46 149 LEU G N 1
ATOM 1943 C CA . LEU B 2 131 ? 7.828 63.828 40.206 1.00 24.98 149 LEU G CA 1
ATOM 1944 C C . LEU B 2 131 ? 8.230 63.648 38.720 1.00 26.19 149 LEU G C 1
ATOM 1945 O O . LEU B 2 131 ? 9.140 64.318 38.227 1.00 27.65 149 LEU G O 1
ATOM 1950 N N . ILE B 2 132 ? 7.558 62.748 38.010 1.00 26.68 150 ILE G N 1
ATOM 1951 C CA . ILE B 2 132 ? 7.887 62.516 36.603 1.00 26.85 150 ILE G CA 1
ATOM 1952 C C . ILE B 2 132 ? 7.785 63.804 35.799 1.00 28.47 150 ILE G C 1
ATOM 1953 O O . ILE B 2 132 ? 8.718 64.166 35.093 1.00 30.40 150 ILE G O 1
ATOM 1958 N N . GLY B 2 133 ? 6.648 64.491 35.932 1.00 28.94 151 GLY G N 1
ATOM 1959 C CA . GLY B 2 133 ? 6.394 65.727 35.214 1.00 29.19 151 GLY G CA 1
ATOM 1960 C C . GLY B 2 133 ? 7.416 66.814 35.466 1.00 31.07 151 GLY G C 1
ATOM 1961 O O . GLY B 2 133 ? 8.043 67.294 34.531 1.00 35.60 151 GLY G O 1
ATOM 1962 N N . PRO B 2 134 ? 7.581 67.249 36.727 1.00 27.85 152 PRO G N 1
ATOM 1963 C CA . PRO B 2 134 ? 8.542 68.282 37.094 1.00 26.85 152 PRO G CA 1
ATOM 1964 C C . PRO B 2 134 ? 9.940 67.943 36.555 1.00 33.15 152 PRO G C 1
ATOM 1965 O O . PRO B 2 134 ? 10.637 68.796 35.998 1.00 28.53 152 PRO G O 1
ATOM 1969 N N . VAL B 2 135 ? 10.346 66.692 36.736 1.00 27.18 153 VAL G N 1
ATOM 1970 C CA . VAL B 2 135 ? 11.661 66.257 36.292 1.00 25.86 153 VAL G CA 1
ATOM 1971 C C . VAL B 2 135 ? 11.761 66.298 34.769 1.00 26.93 153 VAL G C 1
ATOM 1972 O O . VAL B 2 135 ? 12.752 66.767 34.223 1.00 26.08 153 VAL G O 1
ATOM 1976 N N . LYS B 2 136 ? 10.724 65.809 34.103 1.00 28.66 154 LYS G N 1
ATOM 1977 C CA . LYS B 2 136 ? 10.667 65.780 32.651 1.00 29.86 154 LYS G CA 1
ATOM 1978 C C . LYS B 2 136 ? 10.900 67.181 32.048 1.00 35.20 154 LYS G C 1
ATOM 1979 O O . LYS B 2 136 ? 11.653 67.334 31.093 1.00 31.24 154 LYS G O 1
ATOM 1985 N N . VAL B 2 137 ? 10.271 68.203 32.613 1.00 32.51 155 VAL G N 1
ATOM 1986 C CA . VAL B 2 137 ? 10.451 69.567 32.114 1.00 34.69 155 VAL G CA 1
ATOM 1987 C C . VAL B 2 137 ? 11.935 69.965 32.108 1.00 36.96 155 VAL G C 1
ATOM 1988 O O . VAL B 2 137 ? 12.431 70.594 31.152 1.00 34.47 155 VAL G O 1
ATOM 1992 N N . MET B 2 138 ? 12.645 69.602 33.174 1.00 30.67 156 MET G N 1
ATOM 1993 C CA . MET B 2 138 ? 14.064 69.945 33.284 1.00 32.14 156 MET G CA 1
ATOM 1994 C C . MET B 2 138 ? 14.940 69.064 32.393 1.00 35.19 156 MET G C 1
ATOM 1995 O O . MET B 2 138 ? 15.915 69.542 31.798 1.00 33.03 156 MET G O 1
ATOM 2000 N N . LEU B 2 139 ? 14.604 67.781 32.289 1.00 35.15 157 LEU G N 1
ATOM 2001 C CA . LEU B 2 139 ? 15.412 66.911 31.444 1.00 34.45 157 LEU G CA 1
ATOM 2002 C C . LEU B 2 139 ? 15.306 67.374 29.997 1.00 30.04 157 LEU G C 1
ATOM 2003 O O . LEU B 2 139 ? 16.300 67.434 29.280 1.00 31.11 157 LEU G O 1
ATOM 2008 N N . GLN B 2 140 ? 14.092 67.705 29.580 1.00 31.47 158 GLN G N 1
ATOM 2009 C CA . GLN B 2 140 ? 13.848 68.148 28.216 1.00 37.20 158 GLN G CA 1
ATOM 2010 C C . GLN B 2 140 ? 14.568 69.458 27.904 1.00 35.49 158 GLN G C 1
ATOM 2011 O O . GLN B 2 140 ? 15.103 69.640 26.806 1.00 35.64 158 GLN G O 1
ATOM 2017 N N . ALA B 2 141 ? 14.571 70.369 28.863 1.00 34.25 159 ALA G N 1
ATOM 2018 C CA . ALA B 2 141 ? 15.251 71.627 28.670 1.00 38.10 159 ALA G CA 1
ATOM 2019 C C . ALA B 2 141 ? 16.749 71.329 28.494 1.00 42.53 159 ALA G C 1
ATOM 2020 O O . ALA B 2 141 ? 17.424 71.980 27.691 1.00 44.32 159 ALA G O 1
ATOM 2022 N N . TYR B 2 142 ? 17.278 70.349 29.229 1.00 39.33 160 TYR G N 1
ATOM 2023 C CA . TYR B 2 142 ? 18.700 70.006 29.083 1.00 37.87 160 TYR G CA 1
ATOM 2024 C C . TYR B 2 142 ? 18.909 69.366 27.696 1.00 38.96 160 TYR G C 1
ATOM 2025 O O . TYR B 2 142 ? 19.881 69.693 26.991 1.00 39.48 160 TYR G O 1
ATOM 2034 N N . ASP B 2 143 ? 17.996 68.475 27.301 1.00 34.23 161 ASP G N 1
ATOM 2035 C CA . ASP B 2 143 ? 18.094 67.812 26.003 1.00 35.57 161 ASP G CA 1
ATOM 2036 C C . ASP B 2 143 ? 18.081 68.852 24.901 1.00 44.03 161 ASP G C 1
ATOM 2037 O O . ASP B 2 143 ? 18.684 68.666 23.850 1.00 42.95 161 ASP G O 1
ATOM 2042 N N . GLU B 2 144 ? 17.370 69.946 25.142 1.00 41.34 162 GLU G N 1
ATOM 2043 C CA . GLU B 2 144 ? 17.249 70.975 24.133 1.00 42.13 162 GLU G CA 1
ATOM 2044 C C . GLU B 2 144 ? 18.302 72.057 24.163 1.00 40.75 162 GLU G C 1
ATOM 2045 O O . GLU B 2 144 ? 18.241 72.991 23.377 1.00 44.64 162 GLU G O 1
ATOM 2051 N N . GLY B 2 145 ? 19.283 71.911 25.046 1.00 41.58 163 GLY G N 1
ATOM 2052 C CA . GLY B 2 145 ? 20.343 72.900 25.156 1.00 41.36 163 GLY G CA 1
ATOM 2053 C C . GLY B 2 145 ? 19.930 74.107 25.989 1.00 41.11 163 GLY G C 1
ATOM 2054 O O . GLY B 2 145 ? 20.692 75.071 26.121 1.00 36.33 163 GLY G O 1
ATOM 2055 N N . ARG B 2 146 ? 18.726 74.051 26.565 1.00 35.74 164 ARG G N 1
ATOM 2056 C CA . ARG B 2 146 ? 18.222 75.150 27.384 1.00 37.31 164 ARG G CA 1
ATOM 2057 C C . ARG B 2 146 ? 18.717 75.154 28.850 1.00 36.82 164 ARG G C 1
ATOM 2058 O O . ARG B 2 146 ? 18.506 76.127 29.584 1.00 39.42 164 ARG G O 1
ATOM 2066 N N . LEU B 2 147 ? 19.382 74.075 29.267 1.00 34.08 165 LEU G N 1
ATOM 2067 C CA . LEU B 2 147 ? 19.998 73.989 30.597 1.00 37.80 165 LEU G CA 1
ATOM 2068 C C . LEU B 2 147 ? 21.349 73.292 30.394 1.00 35.49 165 LEU G C 1
ATOM 2069 O O . LEU B 2 147 ? 21.474 72.412 29.550 1.00 34.06 165 LEU G O 1
ATOM 2074 N N . ASP B 2 148 ? 22.356 73.674 31.170 1.00 39.43 166 ASP G N 1
ATOM 2075 C CA . ASP B 2 148 ? 23.678 73.071 31.030 1.00 38.68 166 ASP G CA 1
ATOM 2076 C C . ASP B 2 148 ? 24.132 72.451 32.328 1.00 41.06 166 ASP G C 1
ATOM 2077 O O . ASP B 2 148 ? 25.217 71.882 32.425 1.00 40.71 166 ASP G O 1
ATOM 2082 N N . LYS B 2 149 ? 23.279 72.589 33.329 1.00 41.35 167 LYS G N 1
ATOM 2083 C CA . LYS B 2 149 ? 23.491 72.017 34.644 1.00 35.82 167 LYS G CA 1
ATOM 2084 C C . LYS B 2 149 ? 22.119 71.846 35.258 1.00 38.08 167 LYS G C 1
ATOM 2085 O O . LYS B 2 149 ? 21.194 72.613 34.966 1.00 33.20 167 LYS G O 1
ATOM 2091 N N . LEU B 2 150 ? 21.980 70.804 36.063 1.00 35.19 168 LEU G N 1
ATOM 2092 C CA . LEU B 2 150 ? 20.741 70.517 36.745 1.00 35.20 168 LEU G CA 1
ATOM 2093 C C . LEU B 2 150 ? 21.169 70.057 38.114 1.00 36.68 168 LEU G C 1
ATOM 2094 O O . LEU B 2 150 ? 21.979 69.131 38.246 1.00 35.09 168 LEU G O 1
ATOM 2099 N N . TYR B 2 151 ? 20.651 70.734 39.135 1.00 34.77 169 TYR G N 1
ATOM 2100 C CA . TYR B 2 151 ? 20.989 70.413 40.511 1.00 31.75 169 TYR G CA 1
ATOM 2101 C C . TYR B 2 151 ? 19.761 70.021 41.292 1.00 33.03 169 TYR G C 1
ATOM 2102 O O . TYR B 2 151 ? 18.630 70.316 40.895 1.00 30.01 169 TYR G O 1
ATOM 2111 N N . ILE B 2 152 ? 19.993 69.346 42.413 1.00 30.70 170 ILE G N 1
ATOM 2112 C CA . ILE B 2 152 ? 18.907 69.013 43.298 1.00 28.29 170 ILE G CA 1
ATOM 2113 C C . ILE B 2 152 ? 19.224 69.781 44.580 1.00 31.69 170 ILE G C 1
ATOM 2114 O O . ILE B 2 152 ? 20.354 69.765 45.074 1.00 30.52 170 ILE G O 1
ATOM 2119 N N . VAL B 2 153 ? 18.226 70.486 45.093 1.00 32.18 171 VAL G N 1
ATOM 2120 C CA . VAL B 2 153 ? 18.378 71.263 46.314 1.00 27.93 171 VAL G CA 1
ATOM 2121 C C . VAL B 2 153 ? 17.463 70.679 47.391 1.00 27.70 171 VAL G C 1
ATOM 2122 O O . VAL B 2 153 ? 16.228 70.752 47.288 1.00 29.40 171 VAL G O 1
ATOM 2126 N N . SER B 2 154 ? 18.051 70.094 48.429 1.00 30.94 172 SER G N 1
ATOM 2127 C CA . SER B 2 154 ? 17.233 69.503 49.485 1.00 34.22 172 SER G CA 1
ATOM 2128 C C . SER B 2 154 ? 18.011 69.294 50.770 1.00 32.42 172 SER G C 1
ATOM 2129 O O . SER B 2 154 ? 19.205 69.579 50.843 1.00 29.84 172 SER G O 1
ATOM 2132 N N . ASN B 2 155 ? 17.323 68.797 51.790 1.00 34.44 173 ASN G N 1
ATOM 2133 C CA . ASN B 2 155 ? 17.956 68.555 53.071 1.00 31.92 173 ASN G CA 1
ATOM 2134 C C . ASN B 2 155 ? 18.349 67.102 53.276 1.00 38.67 173 ASN G C 1
ATOM 2135 O O . ASN B 2 155 ? 17.536 66.190 53.125 1.00 32.11 173 ASN G O 1
ATOM 2140 N N . LYS B 2 156 ? 19.619 66.897 53.591 1.00 41.11 174 LYS G N 1
ATOM 2141 C CA . LYS B 2 156 ? 20.143 65.560 53.841 1.00 45.10 174 LYS G CA 1
ATOM 2142 C C . LYS B 2 156 ? 19.810 65.208 55.275 1.00 48.64 174 LYS G C 1
ATOM 2143 O O . LYS B 2 156 ? 20.027 66.024 56.181 1.00 43.08 174 LYS G O 1
ATOM 2149 N N . PHE B 2 157 ? 19.280 64.000 55.474 1.00 48.30 175 PHE G N 1
ATOM 2150 C CA . PHE B 2 157 ? 18.892 63.521 56.799 1.00 53.14 175 PHE G CA 1
ATOM 2151 C C . PHE B 2 157 ? 20.050 62.810 57.509 1.00 55.71 175 PHE G C 1
ATOM 2152 O O . PHE B 2 157 ? 20.687 61.929 56.938 1.00 57.84 175 PHE G O 1
ATOM 2160 N N . ILE B 2 158 ? 20.309 63.200 58.755 1.00 59.90 176 ILE G N 1
ATOM 2161 C CA . ILE B 2 158 ? 21.378 62.605 59.570 1.00 62.23 176 ILE G CA 1
ATOM 2162 C C . ILE B 2 158 ? 20.814 61.888 60.803 1.00 59.03 176 ILE G C 1
ATOM 2163 O O . ILE B 2 158 ? 21.077 60.713 61.027 1.00 61.59 176 ILE G O 1
ATOM 2168 N N . ASN B 2 159 ? 20.054 62.618 61.607 1.00 56.75 177 ASN G N 1
ATOM 2169 C CA . ASN B 2 159 ? 19.442 62.074 62.815 1.00 58.47 177 ASN G CA 1
ATOM 2170 C C . ASN B 2 159 ? 18.330 63.019 63.280 1.00 58.67 177 ASN G C 1
ATOM 2171 O O . ASN B 2 159 ? 18.233 64.146 62.797 1.00 58.72 177 ASN G O 1
ATOM 2176 N N . THR B 2 160 ? 17.496 62.570 64.211 1.00 61.51 178 THR G N 1
ATOM 2177 C CA . THR B 2 160 ? 16.375 63.388 64.673 1.00 66.24 178 THR G CA 1
ATOM 2178 C C . THR B 2 160 ? 16.719 64.813 65.128 1.00 64.44 178 THR G C 1
ATOM 2179 O O . THR B 2 160 ? 15.820 65.604 65.425 1.00 65.75 178 THR G O 1
ATOM 2183 N N . MET B 2 161 ? 18.005 65.154 65.164 1.00 63.04 179 MET G N 1
ATOM 2184 C CA . MET B 2 161 ? 18.411 66.496 65.577 1.00 63.38 179 MET G CA 1
ATOM 2185 C C . MET B 2 161 ? 19.354 67.188 64.587 1.00 62.13 179 MET G C 1
ATOM 2186 O O . MET B 2 161 ? 19.758 68.334 64.819 1.00 57.27 179 MET G O 1
ATOM 2191 N N . SER B 2 162 ? 19.686 66.501 63.490 1.00 60.86 180 SER G N 1
ATOM 2192 C CA . SER B 2 162 ? 20.605 67.024 62.470 1.00 61.39 180 SER G CA 1
ATOM 2193 C C . SER B 2 162 ? 20.214 66.795 60.990 1.00 61.60 180 SER G C 1
ATOM 2194 O O . SER B 2 162 ? 20.128 65.658 60.531 1.00 58.12 180 SER G O 1
ATOM 2197 N N . GLN B 2 163 ? 19.995 67.887 60.257 1.00 59.06 181 GLN G N 1
ATOM 2198 C CA . GLN B 2 163 ? 19.663 67.836 58.825 1.00 58.09 181 GLN G CA 1
ATOM 2199 C C . GLN B 2 163 ? 20.538 68.858 58.094 1.00 51.45 181 GLN G C 1
ATOM 2200 O O . GLN B 2 163 ? 20.747 69.963 58.580 1.00 49.94 181 GLN G O 1
ATOM 2206 N N . VAL B 2 164 ? 21.027 68.509 56.916 1.00 46.02 182 VAL G N 1
ATOM 2207 C CA . VAL B 2 164 ? 21.895 69.430 56.215 1.00 42.31 182 VAL G CA 1
ATOM 2208 C C . VAL B 2 164 ? 21.412 69.924 54.843 1.00 41.36 182 VAL G C 1
ATOM 2209 O O . VAL B 2 164 ? 21.172 69.122 53.922 1.00 34.58 182 VAL G O 1
ATOM 2213 N N . PRO B 2 165 ? 21.259 71.255 54.691 1.00 38.28 183 PRO G N 1
ATOM 2214 C CA . PRO B 2 165 ? 20.816 71.846 53.421 1.00 34.36 183 PRO G CA 1
ATOM 2215 C C . PRO B 2 165 ? 21.863 71.456 52.378 1.00 33.49 183 PRO G C 1
ATOM 2216 O O . PRO B 2 165 ? 23.051 71.705 52.572 1.00 38.93 183 PRO G O 1
ATOM 2220 N N . THR B 2 166 ? 21.431 70.883 51.260 1.00 33.91 184 THR G N 1
ATOM 2221 C CA . THR B 2 166 ? 22.365 70.407 50.255 1.00 35.53 184 THR G CA 1
ATOM 2222 C C . THR B 2 166 ? 22.013 70.705 48.798 1.00 36.75 184 THR G C 1
ATOM 2223 O O . THR B 2 166 ? 20.845 70.620 48.379 1.00 41.55 184 THR G O 1
ATOM 2227 N N . ILE B 2 167 ? 23.033 71.057 48.021 1.00 34.43 185 ILE G N 1
ATOM 2228 C CA . ILE B 2 167 ? 22.843 71.309 46.602 1.00 39.08 185 ILE G CA 1
ATOM 2229 C C . ILE B 2 167 ? 23.780 70.357 45.879 1.00 38.24 185 ILE G C 1
ATOM 2230 O O . ILE B 2 167 ? 24.994 70.470 46.004 1.00 41.81 185 ILE G O 1
ATOM 2235 N N . SER B 2 168 ? 23.228 69.401 45.144 1.00 38.51 186 SER G N 1
ATOM 2236 C CA . SER B 2 168 ? 24.076 68.442 44.446 1.00 40.34 186 SER G CA 1
ATOM 2237 C C . SER B 2 168 ? 23.846 68.501 42.946 1.00 40.02 186 SER G C 1
ATOM 2238 O O . SER B 2 168 ? 22.747 68.809 42.489 1.00 41.64 186 SER G O 1
ATOM 2241 N N . GLN B 2 169 ? 24.880 68.193 42.176 1.00 38.01 187 GLN G N 1
ATOM 2242 C CA . GLN B 2 169 ? 24.740 68.204 40.730 1.00 35.97 187 GLN G CA 1
ATOM 2243 C C . GLN B 2 169 ? 24.200 66.871 40.222 1.00 37.19 187 GLN G C 1
ATOM 2244 O O . GLN B 2 169 ? 24.733 65.813 40.576 1.00 40.09 187 GLN G O 1
ATOM 2250 N N . LEU B 2 170 ? 23.140 66.920 39.410 1.00 32.64 188 LEU G N 1
ATOM 2251 C CA . LEU B 2 170 ? 22.549 65.696 38.842 1.00 35.64 188 LEU G CA 1
ATOM 2252 C C . LEU B 2 170 ? 23.004 65.555 37.393 1.00 37.20 188 LEU G C 1
ATOM 2253 O O . LEU B 2 170 ? 23.256 64.442 36.909 1.00 35.20 188 LEU G O 1
ATOM 2258 N N . LEU B 2 171 ? 23.075 66.686 36.687 1.00 30.69 189 LEU G N 1
ATOM 2259 C CA . LEU B 2 171 ? 23.545 66.678 35.302 1.00 32.06 189 LEU G CA 1
ATOM 2260 C C . LEU B 2 171 ? 24.517 67.843 35.115 1.00 38.25 189 LEU G C 1
ATOM 2261 O O . LEU B 2 171 ? 24.275 68.951 35.610 1.00 34.73 189 LEU G O 1
ATOM 2266 N N . PRO B 2 172 ? 25.649 67.591 34.433 1.00 39.70 190 PRO G N 1
ATOM 2267 C CA . PRO B 2 172 ? 25.932 66.248 33.904 1.00 37.75 190 PRO G CA 1
ATOM 2268 C C . PRO B 2 172 ? 26.320 65.312 35.060 1.00 37.63 190 PRO G C 1
ATOM 2269 O O . PRO B 2 172 ? 26.668 65.768 36.149 1.00 32.70 190 PRO G O 1
ATOM 2273 N N . LEU B 2 173 ? 26.221 64.008 34.826 1.00 39.62 191 LEU G N 1
ATOM 2274 C CA . LEU B 2 173 ? 26.508 63.007 35.847 1.00 44.23 191 LEU G CA 1
ATOM 2275 C C . LEU B 2 173 ? 27.870 63.129 36.523 1.00 50.57 191 LEU G C 1
ATOM 2276 O O . LEU B 2 173 ? 28.897 63.281 35.867 1.00 51.49 191 LEU G O 1
ATOM 2281 N N . PRO B 2 174 ? 27.887 63.077 37.863 1.00 56.82 192 PRO G N 1
ATOM 2282 C CA . PRO B 2 174 ? 29.125 63.172 38.641 1.00 59.54 192 PRO G CA 1
ATOM 2283 C C . PRO B 2 174 ? 29.938 61.876 38.563 1.00 60.06 192 PRO G C 1
ATOM 2284 O O . PRO B 2 174 ? 31.048 61.852 38.022 1.00 61.96 192 PRO G O 1
ATOM 2288 N N . LYS B 2 182 ? 38.055 46.550 38.252 1.00 77.45 200 LYS G N 1
ATOM 2289 C CA . LYS B 2 182 ? 37.728 47.782 37.543 1.00 80.80 200 LYS G CA 1
ATOM 2290 C C . LYS B 2 182 ? 36.510 47.599 36.631 1.00 80.69 200 LYS G C 1
ATOM 2291 O O . LYS B 2 182 ? 35.529 48.336 36.740 1.00 82.99 200 LYS G O 1
ATOM 2297 N N . HIS B 2 183 ? 36.572 46.615 35.736 1.00 77.22 201 HIS G N 1
ATOM 2298 C CA . HIS B 2 183 ? 35.468 46.359 34.819 1.00 72.58 201 HIS G CA 1
ATOM 2299 C C . HIS B 2 183 ? 35.223 44.862 34.679 1.00 67.46 201 HIS G C 1
ATOM 2300 O O . HIS B 2 183 ? 36.116 44.046 34.912 1.00 67.93 201 HIS G O 1
ATOM 2307 N N . LYS B 2 184 ? 34.003 44.511 34.293 1.00 61.45 202 LYS G N 1
ATOM 2308 C CA . LYS B 2 184 ? 33.626 43.118 34.113 1.00 60.34 202 LYS G CA 1
ATOM 2309 C C . LYS B 2 184 ? 34.270 42.533 32.857 1.00 52.92 202 LYS G C 1
ATOM 2310 O O . LYS B 2 184 ? 34.539 43.241 31.888 1.00 52.35 202 LYS G O 1
ATOM 2316 N N . SER B 2 185 ? 34.515 41.232 32.884 1.00 54.48 203 SER G N 1
ATOM 2317 C CA . SER B 2 185 ? 35.108 40.542 31.744 1.00 56.60 203 SER G CA 1
ATOM 2318 C C . SER B 2 185 ? 34.065 40.372 30.631 1.00 55.99 203 SER G C 1
ATOM 2319 O O . SER B 2 185 ? 34.399 40.352 29.445 1.00 61.50 203 SER G O 1
ATOM 2322 N N . TRP B 2 186 ? 32.801 40.256 31.031 1.00 51.06 204 TRP G N 1
ATOM 2323 C CA . TRP B 2 186 ? 31.686 40.070 30.096 1.00 46.65 204 TRP G CA 1
ATOM 2324 C C . TRP B 2 186 ? 30.957 41.370 29.726 1.00 40.46 204 TRP G C 1
ATOM 2325 O O . TRP B 2 186 ? 31.210 42.427 30.309 1.00 41.38 204 TRP G O 1
ATOM 2336 N N . ASP B 2 187 ? 30.076 41.283 28.732 1.00 36.56 205 ASP G N 1
ATOM 2337 C CA . ASP B 2 187 ? 29.262 42.428 28.351 1.00 37.75 205 ASP G CA 1
ATOM 2338 C C . ASP B 2 187 ? 27.848 41.916 28.116 1.00 36.86 205 ASP G C 1
ATOM 2339 O O . ASP B 2 187 ? 27.644 40.727 27.869 1.00 35.77 205 ASP G O 1
ATOM 2344 N N . TYR B 2 188 ? 26.880 42.819 28.219 1.00 37.09 206 TYR G N 1
ATOM 2345 C CA . TYR B 2 188 ? 25.470 42.479 28.034 1.00 33.24 206 TYR G CA 1
ATOM 2346 C C . TYR B 2 188 ? 25.077 42.317 26.587 1.00 36.38 206 TYR G C 1
ATOM 2347 O O . TYR B 2 188 ? 25.683 42.907 25.698 1.00 35.07 206 TYR G O 1
ATOM 2356 N N . LEU B 2 189 ? 24.023 41.541 26.370 1.00 35.48 207 LEU G N 1
ATOM 2357 C CA . LEU B 2 189 ? 23.437 41.473 25.053 1.00 36.01 207 LEU G CA 1
ATOM 2358 C C . LEU B 2 189 ? 22.449 42.640 25.239 1.00 33.58 207 LEU G C 1
ATOM 2359 O O . LEU B 2 189 ? 21.655 42.636 26.175 1.00 34.07 207 LEU G O 1
ATOM 2364 N N . TYR B 2 190 ? 22.519 43.647 24.378 1.00 38.19 208 TYR G N 1
ATOM 2365 C CA . TYR B 2 190 ? 21.643 44.801 24.487 1.00 38.83 208 TYR G CA 1
ATOM 2366 C C . TYR B 2 190 ? 20.449 44.750 23.545 1.00 43.39 208 TYR G C 1
ATOM 2367 O O . TYR B 2 190 ? 20.620 44.683 22.331 1.00 43.21 208 TYR G O 1
ATOM 2376 N N . GLU B 2 191 ? 19.241 44.802 24.103 1.00 41.99 209 GLU G N 1
ATOM 2377 C CA . GLU B 2 191 ? 18.022 44.789 23.291 1.00 42.59 209 GLU G CA 1
ATOM 2378 C C . GLU B 2 191 ? 17.295 46.097 23.545 1.00 44.97 209 GLU G C 1
ATOM 2379 O O . GLU B 2 191 ? 16.826 46.330 24.661 1.00 48.44 209 GLU G O 1
ATOM 2385 N N . PRO B 2 192 ? 17.180 46.977 22.525 1.00 46.42 210 PRO G N 1
ATOM 2386 C CA . PRO B 2 192 ? 17.635 46.933 21.123 1.00 44.94 210 PRO G CA 1
ATOM 2387 C C . PRO B 2 192 ? 19.126 47.203 20.927 1.00 42.50 210 PRO G C 1
ATOM 2388 O O . PRO B 2 192 ? 19.804 46.512 20.159 1.00 42.88 210 PRO G O 1
ATOM 2392 N N . ASP B 2 193 ? 19.626 48.214 21.625 1.00 33.26 211 ASP G N 1
ATOM 2393 C CA . ASP B 2 193 ? 21.025 48.597 21.536 1.00 30.61 211 ASP G CA 1
ATOM 2394 C C . ASP B 2 193 ? 21.400 49.361 22.801 1.00 37.70 211 ASP G C 1
ATOM 2395 O O . ASP B 2 193 ? 20.530 49.883 23.503 1.00 36.29 211 ASP G O 1
ATOM 2400 N N . PRO B 2 194 ? 22.707 49.451 23.099 1.00 38.36 212 PRO G N 1
ATOM 2401 C CA . PRO B 2 194 ? 23.147 50.157 24.303 1.00 39.16 212 PRO G CA 1
ATOM 2402 C C . PRO B 2 194 ? 22.841 51.645 24.388 1.00 38.30 212 PRO G C 1
ATOM 2403 O O . PRO B 2 194 ? 22.666 52.162 25.487 1.00 36.32 212 PRO G O 1
ATOM 2407 N N . LYS B 2 195 ? 22.789 52.324 23.246 1.00 38.40 213 LYS G N 1
ATOM 2408 C CA . LYS B 2 195 ? 22.520 53.764 23.207 1.00 40.13 213 LYS G CA 1
ATOM 2409 C C . LYS B 2 195 ? 21.134 54.089 23.747 1.00 38.48 213 LYS G C 1
ATOM 2410 O O . LYS B 2 195 ? 20.988 54.923 24.651 1.00 40.00 213 LYS G O 1
ATOM 2416 N N . ALA B 2 196 ? 20.119 53.434 23.185 1.00 33.63 214 ALA G N 1
ATOM 2417 C CA . ALA B 2 196 ? 18.745 53.644 23.632 1.00 38.26 214 ALA G CA 1
ATOM 2418 C C . ALA B 2 196 ? 18.628 53.338 25.138 1.00 40.56 214 ALA G C 1
ATOM 2419 O O . ALA B 2 196 ? 18.096 54.146 25.916 1.00 33.84 214 ALA G O 1
ATOM 2421 N N . LEU B 2 197 ? 19.155 52.182 25.541 1.00 38.53 215 LEU G N 1
ATOM 2422 C CA . LEU B 2 197 ? 19.117 51.751 26.939 1.00 37.77 215 LEU G CA 1
ATOM 2423 C C . LEU B 2 197 ? 19.798 52.735 27.888 1.00 32.64 215 LEU G C 1
ATOM 2424 O O . LEU B 2 197 ? 19.227 53.120 28.909 1.00 31.03 215 LEU G O 1
ATOM 2429 N N . LEU B 2 198 ? 21.005 53.165 27.544 1.00 31.91 216 LEU G N 1
ATOM 2430 C CA . LEU B 2 198 ? 21.716 54.099 28.388 1.00 31.40 216 LEU G CA 1
ATOM 2431 C C . LEU B 2 198 ? 20.939 55.398 28.588 1.00 28.48 216 LEU G C 1
ATOM 2432 O O . LEU B 2 198 ? 20.957 55.974 29.681 1.00 29.25 216 LEU G O 1
ATOM 2437 N N . ASP B 2 199 ? 20.278 55.869 27.538 1.00 32.93 217 ASP G N 1
ATOM 2438 C CA . ASP B 2 199 ? 19.503 57.096 27.633 1.00 35.54 217 ASP G CA 1
ATOM 2439 C C . ASP B 2 199 ? 18.379 56.933 28.672 1.00 33.51 217 ASP G C 1
ATOM 2440 O O . ASP B 2 199 ? 18.170 57.814 29.517 1.00 30.85 217 ASP G O 1
ATOM 2445 N N . THR B 2 200 ? 17.665 55.813 28.604 1.00 33.01 218 THR G N 1
ATOM 2446 C CA . THR B 2 200 ? 16.576 55.539 29.543 1.00 33.92 218 THR G CA 1
ATOM 2447 C C . THR B 2 200 ? 17.093 55.396 30.984 1.00 34.88 218 THR G C 1
ATOM 2448 O O . THR B 2 200 ? 16.509 55.974 31.917 1.00 33.73 218 THR G O 1
ATOM 2452 N N . LEU B 2 201 ? 18.189 54.657 31.172 1.00 32.50 219 LEU G N 1
ATOM 2453 C CA . LEU B 2 201 ? 18.736 54.470 32.521 1.00 32.77 219 LEU G CA 1
ATOM 2454 C C . LEU B 2 201 ? 19.129 55.811 33.139 1.00 29.42 219 LEU G C 1
ATOM 2455 O O . LEU B 2 201 ? 18.911 56.042 34.328 1.00 30.40 219 LEU G O 1
ATOM 2460 N N . LEU B 2 202 ? 19.724 56.692 32.341 1.00 29.88 220 LEU G N 1
ATOM 2461 C CA . LEU B 2 202 ? 20.136 57.986 32.864 1.00 30.69 220 LEU G CA 1
ATOM 2462 C C . LEU B 2 202 ? 18.918 58.791 33.314 1.00 26.41 220 LEU G C 1
ATOM 2463 O O . LEU B 2 202 ? 18.977 59.506 34.332 1.00 31.31 220 LEU G O 1
ATOM 2468 N N . ARG B 2 203 ? 17.815 58.693 32.570 1.00 30.58 221 ARG G N 1
ATOM 2469 C CA . ARG B 2 203 ? 16.602 59.430 32.966 1.00 34.63 221 ARG G CA 1
ATOM 2470 C C . ARG B 2 203 ? 16.020 58.831 34.256 1.00 31.46 221 ARG G C 1
ATOM 2471 O O . ARG B 2 203 ? 15.683 59.573 35.174 1.00 28.92 221 ARG G O 1
ATOM 2479 N N . ARG B 2 204 ? 15.934 57.501 34.322 1.00 28.04 222 ARG G N 1
ATOM 2480 C CA . ARG B 2 204 ? 15.432 56.806 35.514 1.00 27.65 222 ARG G CA 1
ATOM 2481 C C . ARG B 2 204 ? 16.309 57.094 36.723 1.00 27.12 222 ARG G C 1
ATOM 2482 O O . ARG B 2 204 ? 15.806 57.296 37.839 1.00 31.38 222 ARG G O 1
ATOM 2490 N N . TYR B 2 205 ? 17.619 57.115 36.514 1.00 23.69 223 TYR G N 1
ATOM 2491 C CA . TYR B 2 205 ? 18.510 57.400 37.631 1.00 28.98 223 TYR G CA 1
ATOM 2492 C C . TYR B 2 205 ? 18.296 58.823 38.179 1.00 26.76 223 TYR G C 1
ATOM 2493 O O . TYR B 2 205 ? 18.243 59.028 39.394 1.00 30.91 223 TYR G O 1
ATOM 2502 N N . VAL B 2 206 ? 18.159 59.812 37.304 1.00 26.41 224 VAL G N 1
ATOM 2503 C CA . VAL B 2 206 ? 17.983 61.171 37.809 1.00 27.95 224 VAL G CA 1
ATOM 2504 C C . VAL B 2 206 ? 16.645 61.286 38.546 1.00 29.53 224 VAL G C 1
ATOM 2505 O O . VAL B 2 206 ? 16.565 61.898 39.613 1.00 30.13 224 VAL G O 1
ATOM 2509 N N . GLU B 2 207 ? 15.597 60.706 37.970 1.00 27.15 225 GLU G N 1
ATOM 2510 C CA . GLU B 2 207 ? 14.292 60.714 38.613 1.00 31.23 225 GLU G CA 1
ATOM 2511 C C . GLU B 2 207 ? 14.431 60.096 40.005 1.00 31.27 225 GLU G C 1
ATOM 2512 O O . GLU B 2 207 ? 13.947 60.656 40.989 1.00 26.56 225 GLU G O 1
ATOM 2518 N N . SER B 2 208 ? 15.120 58.955 40.079 1.00 27.62 226 SER G N 1
ATOM 2519 C CA . SER B 2 208 ? 15.330 58.268 41.346 1.00 27.93 226 SER G CA 1
ATOM 2520 C C . SER B 2 208 ? 15.993 59.174 42.396 1.00 28.12 226 SER G C 1
ATOM 2521 O O . SER B 2 208 ? 15.588 59.214 43.551 1.00 29.50 226 SER G O 1
ATOM 2524 N N . GLN B 2 209 ? 17.025 59.894 41.985 1.00 26.67 227 GLN G N 1
ATOM 2525 C CA . GLN B 2 209 ? 17.747 60.768 42.894 1.00 28.82 227 GLN G CA 1
ATOM 2526 C C . GLN B 2 209 ? 16.852 61.900 43.367 1.00 27.21 227 GLN G C 1
ATOM 2527 O O . GLN B 2 209 ? 16.943 62.328 44.510 1.00 28.86 227 GLN G O 1
ATOM 2533 N N . VAL B 2 210 ? 15.983 62.390 42.495 1.00 27.18 228 VAL G N 1
ATOM 2534 C CA . VAL B 2 210 ? 15.080 63.451 42.930 1.00 31.29 228 VAL G CA 1
ATOM 2535 C C . VAL B 2 210 ? 14.108 62.858 43.972 1.00 30.77 228 VAL G C 1
ATOM 2536 O O . VAL B 2 210 ? 13.849 63.453 45.027 1.00 26.80 228 VAL G O 1
ATOM 2540 N N . TYR B 2 211 ? 13.601 61.663 43.694 1.00 31.81 229 TYR G N 1
ATOM 2541 C CA . TYR B 2 211 ? 12.698 60.992 44.642 1.00 28.31 229 TYR G CA 1
ATOM 2542 C C . TYR B 2 211 ? 13.387 60.800 45.986 1.00 28.03 229 TYR G C 1
ATOM 2543 O O . TYR B 2 211 ? 12.797 61.052 47.044 1.00 31.21 229 TYR G O 1
ATOM 2552 N N . GLN B 2 212 ? 14.645 60.360 45.957 1.00 29.28 230 GLN G N 1
ATOM 2553 C CA . GLN B 2 212 ? 15.341 60.151 47.214 1.00 30.66 230 GLN G CA 1
ATOM 2554 C C . GLN B 2 212 ? 15.503 61.486 47.930 1.00 28.12 230 GLN G C 1
ATOM 2555 O O . GLN B 2 212 ? 15.400 61.541 49.144 1.00 25.76 230 GLN G O 1
ATOM 2561 N N . GLY B 2 213 ? 15.748 62.561 47.177 1.00 29.88 231 GLY G N 1
ATOM 2562 C CA . GLY B 2 213 ? 15.915 63.869 47.798 1.00 33.22 231 GLY G CA 1
ATOM 2563 C C . GLY B 2 213 ? 14.648 64.296 48.525 1.00 28.04 231 GLY G C 1
ATOM 2564 O O . GLY B 2 213 ? 14.686 64.828 49.639 1.00 32.70 231 GLY G O 1
ATOM 2565 N N . VAL B 2 214 ? 13.519 64.044 47.881 1.00 26.31 232 VAL G N 1
ATOM 2566 C CA . VAL B 2 214 ? 12.214 64.350 48.448 1.00 30.73 232 VAL G CA 1
ATOM 2567 C C . VAL B 2 214 ? 11.933 63.529 49.724 1.00 31.56 232 VAL G C 1
ATOM 2568 O O . VAL B 2 214 ? 11.538 64.097 50.763 1.00 27.26 232 VAL G O 1
ATOM 2572 N N . VAL B 2 215 ? 12.138 62.209 49.684 1.00 29.43 233 VAL G N 1
ATOM 2573 C CA . VAL B 2 215 ? 11.826 61.427 50.885 1.00 30.84 233 VAL G CA 1
ATOM 2574 C C . VAL B 2 215 ? 12.762 61.784 52.027 1.00 30.56 233 VAL G C 1
ATOM 2575 O O . VAL B 2 215 ? 12.351 61.786 53.194 1.00 28.98 233 VAL G O 1
ATOM 2579 N N . GLU B 2 216 ? 14.008 62.105 51.702 1.00 27.60 234 GLU G N 1
ATOM 2580 C CA . GLU B 2 216 ? 14.939 62.484 52.747 1.00 34.80 234 GLU G CA 1
ATOM 2581 C C . GLU B 2 216 ? 14.527 63.827 53.365 1.00 31.91 234 GLU G C 1
ATOM 2582 O O . GLU B 2 216 ? 14.610 64.020 54.581 1.00 31.44 234 GLU G O 1
ATOM 2588 N N . ASN B 2 217 ? 14.080 64.751 52.518 1.00 31.20 235 ASN G N 1
ATOM 2589 C CA . ASN B 2 217 ? 13.652 66.048 53.002 1.00 31.59 235 ASN G CA 1
ATOM 2590 C C . ASN B 2 217 ? 12.485 65.837 53.957 1.00 30.15 235 ASN G C 1
ATOM 2591 O O . ASN B 2 217 ? 12.422 66.482 55.000 1.00 29.61 235 ASN G O 1
ATOM 2596 N N . LEU B 2 218 ? 11.569 64.937 53.595 1.00 30.46 236 LEU G N 1
ATOM 2597 C CA . LEU B 2 218 ? 10.410 64.643 54.425 1.00 30.66 236 LEU G CA 1
ATOM 2598 C C . LEU B 2 218 ? 10.855 64.082 55.764 1.00 35.93 236 LEU G C 1
ATOM 2599 O O . LEU B 2 218 ? 10.292 64.428 56.801 1.00 32.67 236 LEU G O 1
ATOM 2604 N N . ALA B 2 219 ? 11.857 63.199 55.738 1.00 34.91 237 ALA G N 1
ATOM 2605 C CA . ALA B 2 219 ? 12.386 62.631 56.979 1.00 36.37 237 ALA G CA 1
ATOM 2606 C C . ALA B 2 219 ? 12.871 63.818 57.824 1.00 38.57 237 ALA G C 1
ATOM 2607 O O . ALA B 2 219 ? 12.647 63.875 59.041 1.00 35.39 237 ALA G O 1
ATOM 2609 N N . SER B 2 220 ? 13.543 64.760 57.161 1.00 40.06 238 SER G N 1
ATOM 2610 C CA . SER B 2 220 ? 14.054 65.970 57.810 1.00 36.53 238 SER G CA 1
ATOM 2611 C C . SER B 2 220 ? 12.905 66.807 58.370 1.00 37.35 238 SER G C 1
ATOM 2612 O O . SER B 2 220 ? 12.951 67.266 59.506 1.00 38.75 238 SER G O 1
ATOM 2615 N N . GLU B 2 221 ? 11.875 66.999 57.559 1.00 38.09 239 GLU G N 1
ATOM 2616 C CA . GLU B 2 221 ? 10.711 67.764 57.968 1.00 34.89 239 GLU G CA 1
ATOM 2617 C C . GLU B 2 221 ? 10.077 67.207 59.245 1.00 41.06 239 GLU G C 1
ATOM 2618 O O . GLU B 2 221 ? 9.886 67.939 60.219 1.00 37.78 239 GLU G O 1
ATOM 2624 N N . GLN B 2 222 ? 9.767 65.911 59.253 1.00 39.68 240 GLN G N 1
ATOM 2625 C CA . GLN B 2 222 ? 9.130 65.300 60.419 1.00 33.87 240 GLN G CA 1
ATOM 2626 C C . GLN B 2 222 ? 9.970 65.418 61.680 1.00 37.61 240 GLN G C 1
ATOM 2627 O O . GLN B 2 222 ? 9.438 65.658 62.774 1.00 33.91 240 GLN G O 1
ATOM 2633 N N . ALA B 2 223 ? 11.277 65.257 61.524 1.00 34.51 241 ALA G N 1
ATOM 2634 C CA . ALA B 2 223 ? 12.199 65.387 62.638 1.00 37.78 241 ALA G CA 1
ATOM 2635 C C . ALA B 2 223 ? 12.150 66.851 63.158 1.00 41.43 241 ALA G C 1
ATOM 2636 O O . ALA B 2 223 ? 12.028 67.112 64.367 1.00 43.79 241 ALA G O 1
ATOM 2638 N N . ALA B 2 224 ? 12.243 67.803 62.228 1.00 41.62 242 ALA G N 1
ATOM 2639 C CA . ALA B 2 224 ? 12.218 69.227 62.579 1.00 45.19 242 ALA G CA 1
ATOM 2640 C C . ALA B 2 224 ? 10.907 69.616 63.252 1.00 44.36 242 ALA G C 1
ATOM 2641 O O . ALA B 2 224 ? 10.901 70.412 64.200 1.00 50.19 242 ALA G O 1
ATOM 2643 N N . ARG B 2 225 ? 9.800 69.047 62.776 1.00 38.11 243 ARG G N 1
ATOM 2644 C CA . ARG B 2 225 ? 8.497 69.363 63.350 1.00 36.39 243 ARG G CA 1
ATOM 2645 C C . ARG B 2 225 ? 8.353 68.849 64.772 1.00 41.08 243 ARG G C 1
ATOM 2646 O O . ARG B 2 225 ? 7.791 69.540 65.622 1.00 39.07 243 ARG G O 1
ATOM 2654 N N . MET B 2 226 ? 8.866 67.652 65.050 1.00 43.24 244 MET G N 1
ATOM 2655 C CA . MET B 2 226 ? 8.742 67.119 66.405 1.00 48.03 244 MET G CA 1
ATOM 2656 C C . MET B 2 226 ? 9.524 68.041 67.331 1.00 47.19 244 MET G C 1
ATOM 2657 O O . MET B 2 226 ? 9.099 68.310 68.458 1.00 50.94 244 MET G O 1
ATOM 2662 N N . VAL B 2 227 ? 10.666 68.525 66.845 1.00 45.56 245 VAL G N 1
ATOM 2663 C CA . VAL B 2 227 ? 11.477 69.450 67.617 1.00 51.59 245 VAL G CA 1
ATOM 2664 C C . VAL B 2 227 ? 10.672 70.751 67.828 1.00 52.04 245 VAL G C 1
ATOM 2665 O O . VAL B 2 227 ? 10.594 71.254 68.948 1.00 49.18 245 VAL G O 1
ATOM 2669 N N . ALA B 2 228 ? 10.058 71.280 66.765 1.00 52.48 246 ALA G N 1
ATOM 2670 C CA . ALA B 2 228 ? 9.263 72.508 66.881 1.00 51.21 246 ALA G CA 1
ATOM 2671 C C . ALA B 2 228 ? 8.068 72.276 67.810 1.00 54.43 246 ALA G C 1
ATOM 2672 O O . ALA B 2 228 ? 7.732 73.127 68.641 1.00 51.99 246 ALA G O 1
ATOM 2674 N N . MET B 2 229 ? 7.424 71.123 67.655 1.00 54.29 247 MET G N 1
ATOM 2675 C CA . MET B 2 229 ? 6.289 70.753 68.488 1.00 58.06 247 MET G CA 1
ATOM 2676 C C . MET B 2 229 ? 6.841 70.832 69.907 1.00 62.21 247 MET G C 1
ATOM 2677 O O . MET B 2 229 ? 6.126 71.150 70.866 1.00 59.98 247 MET G O 1
ATOM 2682 N N . LYS B 2 230 ? 8.138 70.541 70.002 1.00 63.61 248 LYS G N 1
ATOM 2683 C CA . LYS B 2 230 ? 8.891 70.587 71.250 1.00 71.49 248 LYS G CA 1
ATOM 2684 C C . LYS B 2 230 ? 8.234 69.801 72.364 1.00 74.54 248 LYS G C 1
ATOM 2685 O O . LYS B 2 230 ? 7.450 70.406 73.124 1.00 77.50 248 LYS G O 1
#

Nearest PDB structures (foldseek):
  1fs0-assembly1_E  TM=1.008E+00  e=4.951E-23  Escherichia coli
  3oaa-assembly4_f  TM=8.045E-01  e=7.613E-20  Escherichia coli DH1
  8dbs-assembly1_H  TM=8.882E-01  e=8.746E-16  Escherichia coli
  5dn6-assembly1_I  TM=9.836E-01  e=7.472E-08  Paracoccus denitrificans
  7yry-assembly1_e  TM=6.187E-01  e=1.891E-10  Acinetobacter baumannii AB5075

B-factor: mean 41.43, std 12.81, range [20.34, 101.15]

Solvent-accessible surface area: 16567 Å² total; per-residue (Å²): 130,134,35,14,59,0,34,0,6,4,0,44,96,106,55,26,78,20,77,0,39,32,0,58,6,50,2,37,101,35,110,23,36,0,122,35,83,70,61,26,2,0,1,31,10,106,63,23,96,0,70,0,17,63,66,136,44,111,94,57,107,27,120,3,18,3,9,7,0,5,2,49,81,55,49,3,10,0,2,1,18,43,15,80,33,30,129,120,85,14,44,59,88,0,76,103,4,54,152,95,9,117,150,166,143,16,69,44,80,63,0,67,62,63,6,62,133,33,64,54,93,46,125,102,114,120,120,147,223,118,80,114,46,56,92,113,90,22,39,61,95,16,135,107,1,69,90,41,32,59,19,1,133,42,4,4,80,26,0,81,152,5,0,29,26,26,36,156,190,106,14,43,0,32,74,115,80,98,38,125,52,0,0,0,0,0,3,6,4,32,77,31,105,7,35,18,14,12,20,74,0,7,111,85,0,13,61,54,3,87,84,42,52,95,149,64,10,105,10,8,0,0,0,3,2,43,81,0,16,67,24,1,81,60,2,26,18,64,24,37,0,18,11,49,59,19,20,42,99,9,23,6,32,82,0,0,1,4,0,19,15,1,4,50,3,1,70,96,42,105,0,7,32,0,22,14,0,10,1,122,39,97,71,82,149,34,42,64,33,29,28,46,51,4,0,5,24,118,254,82,108,123,52,84,14,109,34,40,79,57,63,120,46,5,19,42,44,0,0,56,28,26,0,4,0,32,0,3,42,8,9,1,45,3,6,0,0,6,14,6,15,45,40,67,38,90,194

Secondary structure (DSSP, 8-state):
---EEEEEEESS-EEEEEEEEEEEEEBSSSEEEE-TTPPPEEEEE-SEEEEEEETTS-EEEEEE--EEEEE-SS-EEEEE-SS---HHHHHHHHHHHHHHHHT----HHHHHHHHHHHHHHHHHHHT-/-HHHHHHHHHHHHHHHHHHHHHHHHHHHHHHHHHHHHHH----GGGS----SEEEEEEE--SSS-STTHHHHHHHHHHHHHHHHHHTT-EEEEEEESHHHHHHHHHH---EEEEE---TT---SHHHHHHHHHHHHHHHTTS-S-EEEEEEEEEETTEEEEEEEEEES-----S--PEEES-HHHHHHHHHHHHHHHHHHHHHHHHHHHHHHHHHHHH-

Radius of gyration: 22.01 Å; Cα contacts (8 Å, |Δi|>4): 673; chains: 2; bounding box: 39×67×58 Å

Sequence (347 aa):
AMTYHLDVVSAEQQMFSGLVEKIQVTGSEGELGIYPGHAPLLTAIKPGMIRIVKQHGHEEFIYLSGGILEVQPGNVTVLADTAIRGQDLDEARAMEAKRKAEEHDVDYAQASAELAKAIAQLRVIELTKITKAMEMVAASKMRKSQDRMAASRPYAETMRKVIGHLAHYKHPYLEDRDVKRVGYLVVSTDRGLCGGLNINLFKKLLAEMKTWTDKGVQCDLAMIGSKGVSFFNSVGGNVVAQVTGMGDNPSLSELIGPVKVMLQAYDEGRLDKLYIVSNKFINTMSQVPTISQLLPLPKHKSWDYLYEPDPKALLDTLLRRYVESQVYQGVVENLASEQAARMVAMK

Foldseek 3Di:
DQWFWEWEAEPPGTDDTAIFQWKWFAFPVGTDIDGQPDAWDKGKGAFAWMWTLHRPRDIDIDTALIAMWTDHHRYIYGHTYPHNDDDVVVVVVVVVVVVVPVVDVDDVVVVVVVVVVVVVVVVVVVVD/DVLVVLVVVLVVLLVVLVVVLVVLPPLLVVLVVVLVQLCVVHPLLQDADDFQEAEEEEADAQDDQLPCQVVVLVVVVVVVQCVQVVVNYHYEYAEEYDVVVVVCVVVPHHHPYYAYDCASHDDLVSLLVSLVVVVVCVVVVNHRWYWYWAWADDDLVDIHTDIGTLGSHDNHDPDDDDDVPDSVVVSVVSSSVNSSSVNVSRNSRRSSSRSSSNSVSVD